Protein AF-A0A0E3UU63-F1 (afdb_monomer)

Structure (mmCIF, N/CA/C/O backbone):
data_AF-A0A0E3UU63-F1
#
_entry.id   AF-A0A0E3UU63-F1
#
loop_
_atom_site.group_PDB
_atom_site.id
_atom_site.type_symbol
_atom_site.label_atom_id
_atom_site.label_alt_id
_atom_site.label_comp_id
_atom_site.label_asym_id
_atom_site.label_entity_id
_atom_site.label_seq_id
_atom_site.pdbx_PDB_ins_code
_atom_site.Cartn_x
_atom_site.Cartn_y
_atom_site.Cartn_z
_atom_site.occupancy
_atom_site.B_iso_or_equiv
_atom_site.auth_seq_id
_atom_site.auth_comp_id
_atom_site.auth_asym_id
_atom_site.auth_atom_id
_atom_site.pdbx_PDB_model_num
ATOM 1 N N . MET A 1 1 ? -12.593 -15.736 63.583 1.00 32.28 1 MET A N 1
ATOM 2 C CA . MET A 1 1 ? -12.686 -16.643 62.418 1.00 32.28 1 MET A CA 1
ATOM 3 C C . MET A 1 1 ? -14.050 -16.450 61.773 1.00 32.28 1 MET A C 1
ATOM 5 O O . MET A 1 1 ? -15.047 -16.709 62.431 1.00 32.28 1 MET A O 1
ATOM 9 N N . LYS A 1 2 ? -14.122 -15.900 60.554 1.00 30.64 2 LYS A N 1
ATOM 10 C CA . LYS A 1 2 ? -15.394 -15.761 59.826 1.00 30.64 2 LYS A CA 1
ATOM 11 C C . LYS A 1 2 ? -15.731 -17.118 59.203 1.00 30.64 2 LYS A C 1
ATOM 13 O O . LYS A 1 2 ? -14.969 -17.590 58.366 1.00 30.64 2 LYS A O 1
ATOM 18 N N . PHE A 1 3 ? -16.824 -17.744 59.634 1.00 27.91 3 PHE A N 1
ATOM 19 C CA . PHE A 1 3 ? -17.369 -18.930 58.974 1.00 27.91 3 PHE A CA 1
ATOM 20 C C . PHE A 1 3 ? -17.784 -18.535 57.550 1.00 27.91 3 PHE A C 1
ATOM 22 O O . PHE A 1 3 ? -18.657 -17.684 57.381 1.00 27.91 3 PHE A O 1
ATOM 29 N N . LYS A 1 4 ? -17.120 -19.097 56.531 1.00 30.14 4 LYS A N 1
ATOM 30 C CA . LYS A 1 4 ? -17.570 -18.979 55.136 1.00 30.14 4 LYS A CA 1
ATOM 31 C C . LYS A 1 4 ? -18.921 -19.684 55.016 1.00 30.14 4 LYS A C 1
ATOM 33 O O . LYS A 1 4 ? -19.093 -20.770 55.570 1.00 30.14 4 LYS A O 1
ATOM 38 N N . SER A 1 5 ? -19.881 -19.066 54.330 1.00 34.53 5 SER A N 1
ATOM 39 C CA . SER A 1 5 ? -21.176 -19.707 54.104 1.00 34.53 5 SER A CA 1
ATOM 40 C C . SER A 1 5 ? -20.995 -20.933 53.197 1.00 34.53 5 SER A C 1
ATOM 42 O O . SER A 1 5 ? -20.098 -20.959 52.355 1.00 34.53 5 SER A O 1
ATOM 44 N N . LEU A 1 6 ? -21.848 -21.953 53.335 1.00 32.59 6 LEU A N 1
ATOM 45 C CA . LEU A 1 6 ? -21.858 -23.133 52.449 1.00 32.59 6 LEU A CA 1
ATOM 46 C C . LEU A 1 6 ? -21.933 -22.747 50.959 1.00 32.59 6 LEU A C 1
ATOM 48 O O . LEU A 1 6 ? -21.358 -23.425 50.115 1.00 32.59 6 LEU A O 1
ATOM 52 N N . VAL A 1 7 ? -22.575 -21.619 50.643 1.00 37.62 7 VAL A N 1
ATOM 53 C CA . VAL A 1 7 ? -22.673 -21.067 49.283 1.00 37.62 7 VAL A CA 1
ATOM 54 C C . VAL A 1 7 ? -21.318 -20.564 48.772 1.00 37.62 7 VAL A C 1
ATOM 56 O O . VAL A 1 7 ? -21.012 -20.727 47.591 1.00 37.62 7 VAL A O 1
ATOM 59 N N . ASP A 1 8 ? -20.486 -19.999 49.649 1.00 31.53 8 ASP A N 1
ATOM 60 C CA . ASP A 1 8 ? -19.147 -19.514 49.296 1.00 31.53 8 ASP A CA 1
ATOM 61 C C . ASP A 1 8 ? -18.164 -20.676 49.085 1.00 31.53 8 ASP A C 1
ATOM 63 O O . ASP A 1 8 ? -17.347 -20.628 48.169 1.00 31.53 8 ASP A O 1
ATOM 67 N N . ILE A 1 9 ? -18.298 -21.758 49.861 1.00 39.09 9 ILE A N 1
ATOM 68 C CA . ILE A 1 9 ? -17.482 -22.980 49.724 1.00 39.09 9 ILE A CA 1
ATOM 69 C C . ILE A 1 9 ? -17.816 -23.723 48.417 1.00 39.09 9 ILE A C 1
ATOM 71 O O . ILE A 1 9 ? -16.920 -24.178 47.707 1.00 39.09 9 ILE A O 1
ATOM 75 N N . VAL A 1 10 ? -19.101 -23.809 48.053 1.00 45.78 10 VAL A N 1
ATOM 76 C CA . VAL A 1 10 ? -19.544 -24.441 46.794 1.00 45.78 10 VAL A CA 1
ATOM 77 C C . VAL A 1 10 ? -19.134 -23.610 45.569 1.00 45.78 10 VAL A C 1
ATOM 79 O O . VAL A 1 10 ? -18.784 -24.170 44.526 1.00 45.78 10 VAL A O 1
ATOM 82 N N . ARG A 1 11 ? -19.118 -22.274 45.680 1.00 49.44 11 ARG A N 1
ATOM 83 C CA . ARG A 1 11 ? -18.634 -21.375 44.616 1.00 49.44 11 ARG A CA 1
ATOM 84 C C . ARG A 1 11 ? -17.127 -21.468 44.380 1.00 49.44 11 ARG A C 1
ATOM 86 O O . ARG A 1 11 ? -16.722 -21.483 43.222 1.00 49.44 11 ARG A O 1
ATOM 93 N N . GLU A 1 12 ? -16.318 -21.552 45.436 1.00 50.69 12 GLU A N 1
ATOM 94 C CA . GLU A 1 12 ? -14.863 -21.729 45.301 1.00 50.69 12 GLU A CA 1
ATOM 95 C C . GLU A 1 12 ? -14.538 -23.078 44.633 1.00 50.69 12 GLU A C 1
ATOM 97 O O . GLU A 1 12 ? -13.853 -23.108 43.613 1.00 50.69 12 GLU A O 1
ATOM 102 N N . ASN A 1 13 ? -15.158 -24.175 45.086 1.00 56.53 13 ASN A N 1
ATOM 103 C CA . ASN A 1 13 ? -14.911 -25.506 44.520 1.00 56.53 13 ASN A CA 1
ATOM 104 C C . ASN A 1 13 ? -15.367 -25.657 43.055 1.00 56.53 13 ASN A C 1
ATOM 106 O O . ASN A 1 13 ? -14.705 -26.331 42.269 1.00 56.53 13 ASN A O 1
ATOM 110 N N . SER A 1 14 ? -16.489 -25.045 42.661 1.00 62.00 14 SER A N 1
ATOM 111 C CA . SER A 1 14 ? -17.002 -25.146 41.281 1.00 62.00 14 SER A CA 1
ATOM 112 C C . SER A 1 14 ? -16.179 -24.339 40.273 1.00 62.00 14 SER A C 1
ATOM 114 O O . SER A 1 14 ? -15.945 -24.820 39.163 1.00 62.00 14 SER A O 1
ATOM 116 N N . SER A 1 15 ? -15.686 -23.161 40.669 1.00 66.81 15 SER A N 1
ATOM 117 C CA . SER A 1 15 ? -14.750 -22.368 39.865 1.00 66.81 15 SER A CA 1
ATOM 118 C C . SER A 1 15 ? -13.428 -23.107 39.660 1.00 66.81 15 SER A C 1
ATOM 120 O O . SER A 1 15 ? -12.915 -23.156 38.540 1.00 66.81 15 SER A O 1
ATOM 122 N N . ASP A 1 16 ? -12.908 -23.733 40.717 1.00 72.06 16 ASP A N 1
ATOM 123 C CA . ASP A 1 16 ? -11.665 -24.494 40.643 1.00 72.06 16 ASP A CA 1
ATOM 124 C C . ASP A 1 16 ? -11.823 -25.697 39.714 1.00 72.06 16 ASP A C 1
ATOM 126 O O . ASP A 1 16 ? -11.041 -25.839 38.776 1.00 72.06 16 ASP A O 1
ATOM 130 N N . ILE A 1 17 ? -12.869 -26.518 39.884 1.00 79.25 17 ILE A N 1
ATOM 131 C CA . ILE A 1 17 ? -13.149 -27.657 38.992 1.00 79.25 17 ILE A CA 1
ATOM 132 C C . ILE A 1 17 ? -13.201 -27.203 37.531 1.00 79.25 17 ILE A C 1
ATOM 134 O O . ILE A 1 17 ? -12.543 -27.814 36.692 1.00 79.25 17 ILE A O 1
ATOM 138 N N . TRP A 1 18 ? -13.920 -26.119 37.235 1.00 83.94 18 TRP A N 1
ATOM 139 C CA . TRP A 1 18 ? -14.054 -25.619 35.868 1.00 83.94 18 TRP A CA 1
ATOM 140 C C . TRP A 1 18 ? -12.724 -25.142 35.281 1.00 83.94 18 TRP A C 1
ATOM 142 O O . TRP A 1 18 ? -12.388 -25.507 34.159 1.00 83.94 18 TRP A O 1
ATOM 152 N N . SER A 1 19 ? -11.908 -24.436 36.070 1.00 79.56 19 SER A N 1
ATOM 153 C CA . SER A 1 19 ? -10.571 -23.981 35.659 1.00 79.56 19 SER A CA 1
ATOM 154 C C . SER A 1 19 ? -9.590 -25.105 35.306 1.00 79.56 19 SER A C 1
ATOM 156 O O . SER A 1 19 ? -8.632 -24.871 34.574 1.00 79.56 19 SER A O 1
ATOM 158 N N . PHE A 1 20 ? -9.832 -26.328 35.792 1.00 79.00 20 PHE A N 1
ATOM 159 C CA . PHE A 1 20 ? -9.064 -27.515 35.410 1.00 79.00 20 PHE A CA 1
ATOM 160 C C . PHE A 1 20 ? -9.574 -28.196 34.136 1.00 79.00 20 PHE A C 1
ATOM 162 O O . PHE A 1 20 ? -8.833 -28.978 33.546 1.00 79.00 20 PHE A O 1
ATOM 169 N N . LEU A 1 21 ? -10.834 -27.972 33.759 1.00 79.75 21 LEU A N 1
ATOM 170 C CA . LEU A 1 21 ? -11.493 -28.682 32.660 1.00 79.75 21 LEU A CA 1
ATOM 171 C C . LEU A 1 21 ? -11.497 -27.893 31.356 1.00 79.75 21 LEU A C 1
ATOM 173 O O . LEU A 1 21 ? -11.553 -28.502 30.290 1.00 79.75 21 LEU A O 1
ATOM 177 N N . VAL A 1 22 ? -11.440 -26.563 31.427 1.00 77.62 22 VAL A N 1
ATOM 178 C CA . VAL A 1 22 ? -11.438 -25.705 30.240 1.00 77.62 22 VAL A CA 1
ATOM 179 C C . VAL A 1 22 ? -10.209 -24.791 30.204 1.00 77.62 22 VAL A C 1
ATOM 181 O O . VAL A 1 22 ? -9.694 -24.414 31.261 1.00 77.62 22 VAL A O 1
ATOM 184 N N . PRO A 1 23 ? -9.725 -24.414 29.004 1.00 74.00 23 PRO A N 1
ATOM 185 C CA . PRO A 1 23 ? -8.648 -23.439 28.858 1.00 74.00 23 PRO A CA 1
ATOM 186 C C . PRO A 1 23 ? -8.976 -22.112 29.551 1.00 74.00 23 PRO A C 1
ATOM 188 O O . PRO A 1 23 ? -10.142 -21.737 29.693 1.00 74.00 23 PRO A O 1
ATOM 191 N N . LYS A 1 24 ? -7.944 -21.362 29.954 1.00 74.38 24 LYS A N 1
ATOM 192 C CA . LYS A 1 24 ? -8.117 -20.098 30.694 1.00 74.38 24 LYS A CA 1
ATOM 193 C C . LYS A 1 24 ? -8.947 -19.074 29.919 1.00 74.38 24 LYS A C 1
ATOM 195 O O . LYS A 1 24 ? -9.693 -18.314 30.525 1.00 74.38 24 LYS A O 1
ATOM 200 N N . GLU A 1 25 ? -8.844 -19.090 28.597 1.00 74.25 25 GLU A N 1
ATOM 201 C CA . GLU A 1 25 ? -9.569 -18.231 27.664 1.00 74.25 25 GLU A CA 1
ATOM 202 C C . GLU A 1 25 ? -11.084 -18.485 27.699 1.00 74.25 25 GLU A C 1
ATOM 204 O O . GLU A 1 25 ? -11.869 -17.576 27.454 1.00 74.25 25 GLU A O 1
ATOM 209 N N . PHE A 1 26 ? -11.512 -19.701 28.048 1.00 74.44 26 PHE A N 1
ATOM 210 C CA . PHE A 1 26 ? -12.929 -20.063 28.142 1.00 74.44 26 PHE A CA 1
ATOM 211 C C . PHE A 1 26 ? -13.546 -19.664 29.487 1.00 74.44 26 PHE A C 1
ATOM 213 O O . PHE A 1 26 ? -14.770 -19.586 29.600 1.00 74.44 26 PHE A O 1
ATOM 220 N N . LEU A 1 27 ? -12.734 -19.376 30.510 1.00 76.81 27 LEU A N 1
ATOM 221 C CA . LEU A 1 27 ? -13.215 -19.016 31.850 1.00 76.81 27 LEU A CA 1
ATOM 222 C C . LEU A 1 27 ? -13.847 -17.620 31.913 1.00 76.81 27 LEU A C 1
ATOM 224 O O . LEU A 1 27 ? -14.643 -17.356 32.812 1.00 76.81 27 LEU A O 1
ATOM 228 N N . SER A 1 28 ? -13.530 -16.731 30.966 1.00 75.50 28 SER A N 1
ATOM 229 C CA . SER A 1 28 ? -14.205 -15.432 30.839 1.00 75.50 28 SER A CA 1
ATOM 230 C C . SER A 1 28 ? -15.585 -15.535 30.183 1.00 75.50 28 SER A C 1
ATOM 232 O O . SER A 1 28 ? -16.394 -14.620 30.319 1.00 75.50 28 SER A O 1
ATOM 234 N N . GLU A 1 29 ? -15.875 -16.652 29.512 1.00 82.25 29 GLU A N 1
ATOM 235 C CA . GLU A 1 29 ? -17.056 -16.831 28.655 1.00 82.25 29 GLU A CA 1
ATOM 236 C C . GLU A 1 29 ? -17.973 -17.978 29.130 1.00 82.25 29 GLU A C 1
ATOM 238 O O . GLU A 1 29 ? -19.112 -18.108 28.671 1.00 82.25 29 GLU A O 1
ATOM 243 N N . THR A 1 30 ? -17.500 -18.807 30.069 1.00 83.56 30 THR A N 1
ATOM 244 C CA . THR A 1 30 ? -18.224 -19.957 30.629 1.00 83.56 30 THR A CA 1
ATOM 245 C C . THR A 1 30 ? -18.028 -20.054 32.144 1.00 83.56 30 THR A C 1
ATOM 247 O O . THR A 1 30 ? -16.966 -19.722 32.665 1.00 83.56 30 THR A O 1
ATOM 250 N N . CYS A 1 31 ? -19.045 -20.500 32.886 1.00 83.69 31 CYS A N 1
ATOM 251 C CA . CYS A 1 31 ? -18.895 -20.763 34.320 1.00 83.69 31 CYS A CA 1
ATOM 252 C C . CYS A 1 31 ? -19.714 -21.964 34.793 1.00 83.69 31 CYS A C 1
ATOM 254 O O . CYS A 1 31 ? -20.862 -22.143 34.392 1.00 83.69 31 CYS A O 1
ATOM 256 N N . LEU A 1 32 ? -19.138 -22.759 35.694 1.00 84.56 32 LEU A N 1
ATOM 257 C CA . LEU A 1 32 ? -19.796 -23.904 36.316 1.00 84.56 32 LEU A CA 1
ATOM 258 C C . LEU A 1 32 ? -20.389 -23.520 37.673 1.00 84.56 32 LEU A C 1
ATOM 260 O O . LEU A 1 32 ? -19.737 -22.877 38.493 1.00 84.56 32 LEU A O 1
ATOM 264 N N . VAL A 1 33 ? -21.610 -23.973 37.937 1.00 84.19 33 VAL A N 1
ATOM 265 C CA . VAL A 1 33 ? -22.226 -23.961 39.266 1.00 84.19 33 VAL A CA 1
ATOM 266 C C . VAL A 1 33 ? -22.788 -25.340 39.551 1.00 84.19 33 VAL A C 1
ATOM 268 O O . VAL A 1 33 ? -23.587 -25.854 38.775 1.00 84.19 33 VAL A O 1
ATOM 271 N N . ILE A 1 34 ? -22.402 -25.925 40.679 1.00 82.00 34 ILE A N 1
ATOM 272 C CA . ILE A 1 34 ? -22.962 -27.196 41.135 1.00 82.00 34 ILE A CA 1
ATOM 273 C C . ILE A 1 34 ? -24.130 -26.885 42.070 1.00 82.00 34 ILE A C 1
ATOM 275 O O . ILE A 1 34 ? -23.951 -26.228 43.095 1.00 82.00 34 ILE A O 1
ATOM 279 N N . ASP A 1 35 ? -25.326 -27.334 41.696 1.00 78.25 35 ASP A N 1
ATOM 280 C CA . ASP A 1 35 ? -26.526 -27.273 42.529 1.00 78.25 35 ASP A CA 1
ATOM 281 C C . ASP A 1 35 ? -27.028 -28.696 42.793 1.00 78.25 35 ASP A C 1
ATOM 283 O O . ASP A 1 35 ? -27.595 -29.356 41.915 1.00 78.25 35 ASP A O 1
ATOM 287 N N . LYS A 1 36 ? -26.786 -29.182 44.016 1.00 79.44 36 LYS A N 1
ATOM 288 C CA . LYS A 1 36 ? -27.089 -30.552 44.460 1.00 79.44 36 LYS A CA 1
ATOM 289 C C . LYS A 1 36 ? -26.482 -31.603 43.518 1.00 79.44 36 LYS A C 1
ATOM 291 O O . LYS A 1 36 ? -25.274 -31.783 43.509 1.00 79.44 36 LYS A O 1
ATOM 296 N N . GLU A 1 37 ? -27.316 -32.275 42.725 1.00 86.88 37 GLU A N 1
ATOM 297 C CA . GLU A 1 37 ? -26.919 -33.350 41.806 1.00 86.88 37 GLU A CA 1
ATOM 298 C C . GLU A 1 37 ? -26.778 -32.871 40.349 1.00 86.88 37 GLU A C 1
ATOM 300 O O . GLU A 1 37 ? -26.607 -33.681 39.436 1.00 86.88 37 GLU A O 1
ATOM 305 N N . THR A 1 38 ? -26.896 -31.562 40.096 1.00 83.88 38 THR A N 1
ATOM 306 C CA . THR A 1 38 ? -26.829 -30.987 38.747 1.00 83.88 38 THR A CA 1
ATOM 307 C C . THR A 1 38 ? -25.675 -29.999 38.620 1.00 83.88 38 THR A C 1
ATOM 309 O O . THR A 1 38 ? -25.611 -28.996 39.329 1.00 83.88 38 THR A O 1
ATOM 312 N N . ALA A 1 39 ? -24.795 -30.243 37.655 1.00 86.38 39 ALA A N 1
ATOM 313 C CA . ALA A 1 39 ? -23.790 -29.293 37.203 1.00 86.38 39 ALA A CA 1
ATOM 314 C C . ALA A 1 39 ? -24.405 -28.365 36.148 1.00 86.38 39 ALA A C 1
ATOM 316 O O . ALA A 1 39 ? -24.792 -28.798 35.063 1.00 86.38 39 ALA A O 1
ATOM 317 N N . ILE A 1 40 ? -24.522 -27.080 36.469 1.00 87.38 40 ILE A N 1
ATOM 318 C CA . ILE A 1 40 ? -25.053 -26.059 35.570 1.00 87.38 40 ILE A CA 1
ATOM 319 C C . ILE A 1 40 ? -23.885 -25.274 34.982 1.00 87.38 40 ILE A C 1
ATOM 321 O O . ILE A 1 40 ? -23.236 -24.503 35.689 1.00 87.38 40 ILE A O 1
ATOM 325 N N . ILE A 1 41 ? -23.638 -25.450 33.687 1.00 87.31 41 ILE A N 1
ATOM 326 C CA . ILE A 1 41 ? -22.650 -24.679 32.936 1.00 87.31 41 ILE A CA 1
ATOM 327 C C . ILE A 1 41 ? -23.373 -23.515 32.267 1.00 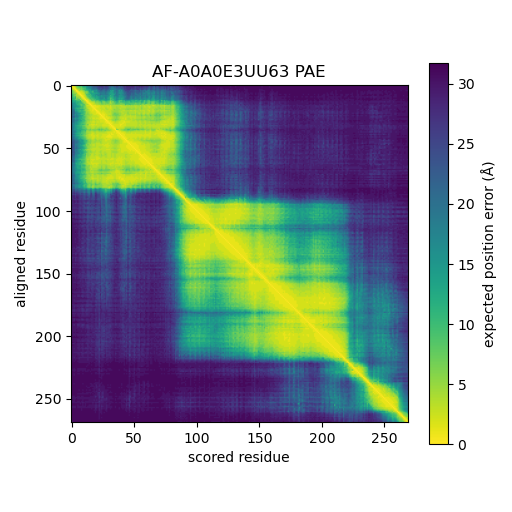87.31 41 ILE A C 1
ATOM 329 O O . ILE A 1 41 ? -24.227 -23.704 31.401 1.00 87.31 41 ILE A O 1
ATOM 333 N N . TYR A 1 42 ? -23.051 -22.298 32.681 1.00 87.19 42 TYR A N 1
ATOM 334 C CA . TYR A 1 42 ? -23.519 -21.098 32.010 1.00 87.19 42 TYR A CA 1
ATOM 335 C C . TYR A 1 42 ? -22.549 -20.714 30.899 1.00 87.19 42 TYR A C 1
ATOM 337 O O . TYR A 1 42 ? -21.337 -20.790 31.097 1.00 87.19 42 TYR A O 1
ATOM 345 N N . THR A 1 43 ? -23.076 -20.250 29.770 1.00 87.12 43 THR A N 1
ATOM 346 C CA . THR A 1 43 ? -22.284 -19.732 28.646 1.00 87.12 43 THR A CA 1
ATOM 347 C C . THR A 1 43 ? -22.726 -18.325 28.273 1.00 87.12 43 THR A C 1
ATOM 349 O O . THR A 1 43 ? -23.878 -17.937 28.507 1.00 87.12 43 THR A O 1
ATOM 352 N N . LYS A 1 44 ? -21.810 -17.542 27.702 1.00 82.69 44 LYS A N 1
ATOM 353 C CA . LYS A 1 44 ? -22.120 -16.194 27.223 1.00 82.69 44 LYS A CA 1
ATOM 354 C C . LYS A 1 44 ? -22.983 -16.201 25.967 1.00 82.69 44 LYS A C 1
ATOM 356 O O . LYS A 1 44 ? -23.875 -15.368 25.856 1.00 82.69 44 LYS A O 1
ATOM 361 N N . ASP A 1 45 ? -22.752 -17.141 25.056 1.00 83.81 45 ASP A N 1
ATOM 362 C CA . ASP A 1 45 ? -23.482 -17.245 23.797 1.00 83.81 45 ASP A CA 1
ATOM 363 C C . ASP A 1 45 ? -23.852 -18.696 23.441 1.00 83.81 45 ASP A C 1
ATOM 365 O O . ASP A 1 45 ? -23.554 -19.655 24.168 1.00 83.81 45 ASP A O 1
ATOM 369 N N . GLN A 1 46 ? -24.558 -18.829 22.318 1.00 84.56 46 GLN A N 1
ATOM 370 C CA . GLN A 1 46 ? -25.033 -20.102 21.787 1.00 84.56 46 GLN A CA 1
ATOM 371 C C . GLN A 1 46 ? -23.912 -20.948 21.165 1.00 84.56 46 GLN A C 1
ATOM 373 O O . GLN A 1 46 ? -24.052 -22.166 21.097 1.00 84.56 46 GLN A O 1
ATOM 378 N N . ILE A 1 47 ? -22.811 -20.333 20.723 1.00 83.50 47 ILE A N 1
ATOM 379 C CA . ILE A 1 47 ? -21.684 -21.035 20.097 1.00 83.50 47 ILE A CA 1
ATOM 380 C C . ILE A 1 47 ? -21.032 -21.928 21.151 1.00 83.50 47 ILE A C 1
ATOM 382 O O . ILE A 1 47 ? -20.998 -23.147 20.985 1.00 83.50 47 ILE A O 1
ATOM 386 N N . TYR A 1 48 ? -20.666 -21.346 22.296 1.00 82.56 48 TYR A N 1
ATOM 387 C CA . TYR A 1 48 ? -20.107 -22.096 23.421 1.00 82.56 48 TYR A CA 1
ATOM 388 C C . TYR A 1 48 ? -21.081 -23.142 23.970 1.00 82.56 48 TYR A C 1
ATOM 390 O O . TYR A 1 48 ? -20.669 -24.231 24.365 1.00 82.56 48 TYR A O 1
ATOM 398 N N . ALA A 1 49 ? -22.385 -22.845 23.991 1.00 86.69 49 ALA A N 1
ATOM 399 C CA . ALA A 1 49 ? -23.381 -23.815 24.443 1.00 86.69 49 ALA A CA 1
ATOM 400 C C . ALA A 1 49 ? -23.436 -25.050 23.537 1.00 86.69 49 ALA A C 1
ATOM 402 O O . ALA A 1 49 ? -23.557 -26.169 24.038 1.00 86.69 49 ALA A O 1
ATOM 403 N N . ASN A 1 50 ? -23.331 -24.854 22.221 1.00 84.06 50 ASN A N 1
ATOM 404 C CA . ASN A 1 50 ? -23.322 -25.945 21.256 1.00 84.06 50 ASN A CA 1
ATOM 405 C C . ASN A 1 50 ? -22.047 -26.781 21.398 1.00 84.06 50 ASN A C 1
ATOM 407 O O . ASN A 1 50 ? -22.147 -27.998 21.524 1.00 84.06 50 ASN A O 1
ATOM 411 N N . GLU A 1 51 ? -20.875 -26.141 21.459 1.00 82.56 51 GLU A N 1
ATOM 412 C CA . GLU A 1 51 ? -19.584 -26.822 21.642 1.00 82.56 51 GLU A CA 1
ATOM 413 C C . GLU A 1 51 ? -19.560 -27.676 22.913 1.00 82.56 51 GLU A C 1
ATOM 415 O O . GLU A 1 51 ? -19.260 -28.866 22.864 1.00 82.56 51 GLU A O 1
ATOM 420 N N . LEU A 1 52 ? -19.969 -27.107 24.048 1.00 84.62 52 LEU A N 1
ATOM 421 C CA . LEU A 1 52 ? -20.018 -27.832 25.318 1.00 84.62 52 LEU A CA 1
ATOM 422 C C . LEU A 1 52 ? -21.066 -28.952 25.323 1.00 84.62 52 LEU A C 1
ATOM 424 O O . LEU A 1 52 ? -20.913 -29.934 26.048 1.00 84.62 52 LEU A O 1
ATOM 428 N N . SER A 1 53 ? -22.129 -28.820 24.526 1.00 85.75 53 SER A N 1
ATOM 429 C CA . SER A 1 53 ? -23.153 -29.860 24.405 1.00 85.75 53 SER A CA 1
ATOM 430 C C . SER A 1 53 ? -22.637 -31.090 23.662 1.00 85.75 53 SER A C 1
ATOM 432 O O . SER A 1 53 ? -23.067 -32.193 23.991 1.00 85.75 53 SER A O 1
ATOM 434 N N . PHE A 1 54 ? -21.707 -30.926 22.714 1.00 84.81 54 PHE A N 1
ATOM 435 C CA . PHE A 1 54 ? -21.088 -32.057 22.013 1.00 84.81 54 PHE A CA 1
ATOM 436 C C . PHE A 1 54 ? -20.272 -32.951 22.952 1.00 84.81 54 PHE A C 1
ATOM 438 O O . PHE A 1 54 ? -20.317 -34.168 22.812 1.00 84.81 54 PHE A O 1
ATOM 445 N N . PHE A 1 55 ? -19.590 -32.364 23.938 1.00 82.38 55 PHE A N 1
ATOM 446 C CA . PHE A 1 55 ? -18.722 -33.084 24.883 1.00 82.38 55 PHE A CA 1
ATOM 447 C C . PHE A 1 55 ? -19.365 -33.269 26.264 1.00 82.38 55 PHE A C 1
ATOM 449 O O . PHE A 1 55 ? -18.686 -33.423 27.280 1.00 82.38 55 PHE A O 1
ATOM 456 N N . LYS A 1 56 ? -20.699 -33.223 26.330 1.00 84.56 56 LYS A N 1
ATOM 457 C CA . LYS A 1 56 ? -21.446 -33.206 27.591 1.00 84.56 56 LYS A CA 1
ATOM 458 C C . LYS A 1 56 ? -21.137 -34.407 28.491 1.00 84.56 56 LYS A C 1
ATOM 460 O O . LYS A 1 56 ? -21.018 -34.229 29.702 1.00 84.56 56 LYS A O 1
ATOM 465 N N . ASP A 1 57 ? -21.006 -35.596 27.912 1.00 83.69 57 ASP A N 1
ATOM 466 C CA . ASP A 1 57 ? -20.746 -36.828 28.664 1.00 83.69 57 ASP A CA 1
ATOM 467 C C . ASP A 1 57 ? -19.312 -36.853 29.215 1.00 83.69 57 ASP A C 1
ATOM 469 O O . ASP A 1 57 ? -19.097 -37.157 30.386 1.00 83.69 57 ASP A O 1
ATOM 473 N N . GLU A 1 58 ? -18.338 -36.398 28.422 1.00 83.94 58 GLU A N 1
ATOM 474 C CA . GLU A 1 58 ? -16.938 -36.281 28.845 1.00 83.94 58 GLU A CA 1
ATOM 475 C C . GLU A 1 58 ? -16.778 -35.287 30.003 1.00 83.94 58 GLU A C 1
ATOM 477 O O . GLU A 1 58 ? -16.057 -35.548 30.972 1.00 83.94 58 GLU A O 1
ATOM 482 N N . TYR A 1 59 ? -17.493 -34.158 29.946 1.00 83.81 59 TYR A N 1
ATOM 483 C CA . TYR A 1 59 ? -17.523 -33.199 31.046 1.00 83.81 59 TYR A CA 1
ATOM 484 C C . TYR A 1 59 ? -18.212 -33.761 32.289 1.00 83.81 59 TYR A C 1
ATOM 486 O O . TYR A 1 59 ? -17.773 -33.456 33.399 1.00 83.81 59 TYR A O 1
ATOM 494 N N . LEU A 1 60 ? -19.260 -34.577 32.142 1.00 86.31 60 LEU A N 1
ATOM 495 C CA . LEU A 1 60 ? -19.932 -35.205 33.282 1.00 86.31 60 LEU A CA 1
ATOM 496 C C . LEU A 1 60 ? -18.974 -36.142 34.013 1.00 86.31 60 LEU A C 1
ATOM 498 O O . LEU A 1 60 ? -18.796 -35.990 35.222 1.00 86.31 60 LEU A O 1
ATOM 502 N N . ASP A 1 61 ? -18.289 -37.014 33.278 1.00 83.12 61 ASP A N 1
ATOM 503 C CA . ASP A 1 61 ? -17.291 -37.930 33.832 1.00 83.12 61 ASP A CA 1
ATOM 504 C C . ASP A 1 61 ? -16.145 -37.171 34.514 1.00 83.12 61 ASP A C 1
ATOM 506 O O . ASP A 1 61 ? -15.690 -37.524 35.608 1.00 83.12 61 ASP A O 1
ATOM 510 N N . ALA A 1 62 ? -15.666 -36.096 33.885 1.00 82.81 62 ALA A N 1
ATOM 511 C CA . ALA A 1 62 ? -14.569 -35.301 34.417 1.00 82.81 62 ALA A CA 1
ATOM 512 C C . ALA A 1 62 ? -14.968 -34.507 35.675 1.00 82.81 62 ALA A C 1
ATOM 514 O O . ALA A 1 62 ? -14.173 -34.406 36.614 1.00 82.81 62 ALA A O 1
ATOM 515 N N . ILE A 1 63 ? -16.203 -33.998 35.736 1.00 83.75 63 ILE A N 1
ATOM 516 C CA . ILE A 1 63 ? -16.754 -33.344 36.929 1.00 83.75 63 ILE A CA 1
ATOM 517 C C . ILE A 1 63 ? -16.973 -34.375 38.039 1.00 83.75 63 ILE A C 1
ATOM 519 O O . ILE A 1 63 ? -16.566 -34.121 39.169 1.00 83.75 63 ILE A O 1
ATOM 523 N N . GLN A 1 64 ? -17.510 -35.560 37.735 1.00 84.62 64 GLN A N 1
ATOM 524 C CA . GLN A 1 64 ? -17.749 -36.632 38.712 1.00 84.62 64 GLN A CA 1
ATOM 525 C C . GLN A 1 64 ? -16.475 -37.126 39.404 1.00 84.62 64 GLN A C 1
ATOM 527 O O . GLN A 1 64 ? -16.512 -37.493 40.580 1.00 84.62 64 GLN A O 1
ATOM 532 N N . LYS A 1 65 ? -15.322 -37.077 38.722 1.00 83.44 65 LYS A N 1
ATOM 533 C CA . LYS A 1 65 ? -14.016 -37.372 39.342 1.00 83.44 65 LYS A CA 1
ATOM 534 C C . LYS A 1 65 ? -13.692 -36.442 40.515 1.00 83.44 65 LYS A C 1
ATOM 536 O O . LYS A 1 65 ? -12.964 -36.854 41.417 1.00 83.44 65 LYS A O 1
ATOM 541 N N . LYS A 1 66 ? -14.215 -35.210 40.512 1.00 79.75 66 LYS A N 1
ATOM 542 C CA . LYS A 1 66 ? -13.988 -34.202 41.562 1.00 79.75 66 LYS A CA 1
ATOM 543 C C . LYS A 1 66 ? -15.212 -33.941 42.450 1.00 79.75 66 LYS A C 1
ATOM 545 O O . LYS A 1 66 ? -15.027 -33.604 43.613 1.00 79.75 66 LYS A O 1
ATOM 550 N N . ALA A 1 67 ? -16.423 -34.130 41.933 1.00 80.25 67 ALA A N 1
ATOM 551 C CA . ALA A 1 67 ? -17.705 -33.926 42.607 1.00 80.25 67 ALA A CA 1
ATOM 552 C C . ALA A 1 67 ? -18.637 -35.114 42.310 1.00 80.25 67 ALA A C 1
ATOM 554 O O . ALA A 1 67 ? -19.422 -35.098 41.359 1.00 80.25 67 ALA A O 1
ATOM 555 N N . LYS A 1 68 ? -18.512 -36.182 43.108 1.00 79.75 68 LYS A N 1
ATOM 556 C CA . LYS A 1 68 ? -19.195 -37.475 42.894 1.00 79.75 68 LYS A CA 1
ATOM 557 C C . LYS A 1 68 ? -20.719 -37.389 43.011 1.00 79.75 68 LYS A C 1
ATOM 559 O O . LYS A 1 68 ? -21.425 -38.270 42.537 1.00 79.75 68 LYS A O 1
ATOM 564 N N . GLU A 1 69 ? -21.219 -36.350 43.664 1.00 82.88 69 GLU A N 1
ATOM 565 C CA . GLU A 1 69 ? -22.635 -36.060 43.860 1.00 82.88 69 GLU A CA 1
ATOM 566 C C . GLU A 1 69 ? -23.357 -35.622 42.575 1.00 82.88 69 GLU A C 1
ATOM 568 O O . GLU A 1 69 ? -24.586 -35.685 42.504 1.00 82.88 69 GLU A O 1
ATOM 573 N N . VAL A 1 70 ? -22.621 -35.204 41.541 1.00 84.75 70 VAL A N 1
ATOM 574 C CA . VAL A 1 70 ? -23.197 -34.725 40.282 1.00 84.75 70 VAL A CA 1
ATOM 575 C C . VAL A 1 70 ? -23.661 -35.900 39.421 1.00 84.75 70 VAL A C 1
ATOM 577 O O . VAL A 1 70 ? -22.870 -36.743 39.008 1.00 84.75 70 VAL A O 1
ATOM 580 N N . LYS A 1 71 ? -24.951 -35.928 39.079 1.00 85.94 71 LYS A N 1
ATOM 581 C CA . LYS A 1 71 ? -25.559 -36.958 38.219 1.00 85.94 71 LYS A CA 1
ATOM 582 C C . LYS A 1 71 ? -25.910 -36.461 36.823 1.00 85.94 71 LYS A C 1
ATOM 584 O O . LYS A 1 71 ? -26.147 -37.269 35.933 1.00 85.94 71 LYS A O 1
ATOM 589 N N . SER A 1 72 ? -25.995 -35.147 36.622 1.00 87.00 72 SER A N 1
ATOM 590 C CA . SER A 1 72 ? -26.377 -34.583 35.326 1.00 87.00 72 SER A CA 1
ATOM 591 C C . SER A 1 72 ? -25.759 -33.214 35.070 1.00 87.00 72 SER A C 1
ATOM 593 O O . SER A 1 72 ? -25.460 -32.470 36.004 1.00 87.00 72 SER A O 1
ATOM 595 N N . ILE A 1 73 ? -25.613 -32.873 33.787 1.00 87.75 73 ILE A N 1
ATOM 596 C CA . ILE A 1 73 ? -25.196 -31.546 33.325 1.00 87.75 73 ILE A CA 1
ATOM 597 C C . ILE A 1 7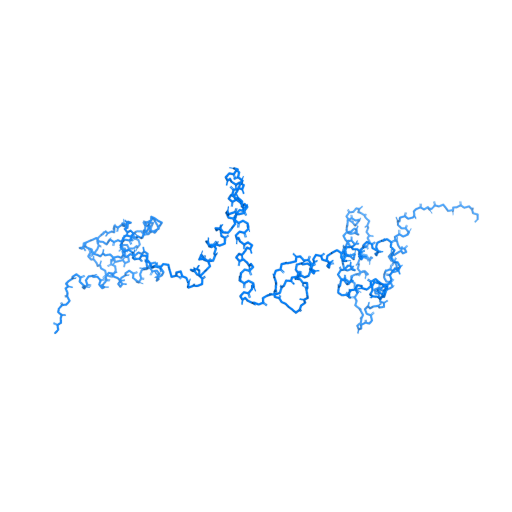3 ? -26.357 -30.826 32.633 1.00 87.75 73 ILE A C 1
ATOM 599 O O . ILE A 1 73 ? -27.077 -31.407 31.810 1.00 87.75 73 ILE A O 1
ATOM 603 N N . LYS A 1 74 ? -26.491 -29.528 32.916 1.00 89.44 74 LYS A N 1
ATOM 604 C CA . LYS A 1 74 ? -27.330 -28.581 32.173 1.00 89.44 74 LYS A CA 1
ATOM 605 C C . LYS A 1 74 ? -26.475 -27.434 31.651 1.00 89.44 74 LYS A C 1
ATOM 607 O O . LYS A 1 74 ? -25.743 -26.823 32.419 1.00 89.44 74 LYS A O 1
ATOM 612 N N . ILE A 1 75 ? -26.609 -27.122 30.367 1.00 89.00 75 ILE A N 1
ATOM 613 C CA . ILE A 1 75 ? -25.926 -25.995 29.726 1.00 89.00 75 ILE A CA 1
ATOM 614 C C . ILE A 1 75 ? -26.966 -24.902 29.479 1.00 89.00 75 ILE A C 1
ATOM 616 O O . ILE A 1 75 ? -28.030 -25.180 28.927 1.00 89.00 75 ILE A O 1
ATOM 620 N N . ILE A 1 76 ? -26.699 -23.681 29.946 1.00 87.44 76 ILE A N 1
ATOM 621 C CA . ILE A 1 76 ? -27.643 -22.557 29.891 1.00 87.44 76 ILE A CA 1
ATOM 622 C C . ILE A 1 76 ? -26.935 -21.315 29.350 1.00 87.44 76 ILE A C 1
ATOM 624 O O . ILE A 1 76 ? -25.989 -20.818 29.957 1.00 87.44 76 ILE A O 1
ATOM 628 N N . VAL A 1 77 ? -27.454 -20.740 28.266 1.00 87.12 77 VAL A N 1
ATOM 629 C CA . VAL A 1 77 ? -26.980 -19.443 27.767 1.00 87.12 77 VAL A CA 1
ATOM 630 C C . VAL A 1 77 ? -27.484 -18.340 28.698 1.00 87.12 77 VAL A C 1
ATOM 632 O O . VAL A 1 77 ? -28.688 -18.110 28.820 1.00 87.12 77 VAL A O 1
ATOM 635 N N . ASN A 1 78 ? -26.572 -17.662 29.393 1.00 83.88 78 ASN A N 1
ATOM 636 C CA . ASN A 1 78 ? -26.898 -16.535 30.264 1.00 83.88 78 ASN A CA 1
ATOM 637 C C . ASN A 1 78 ? -25.823 -15.440 30.166 1.00 83.88 78 ASN A C 1
ATOM 639 O O . ASN A 1 78 ? -24.957 -15.345 31.042 1.00 83.88 78 ASN A O 1
ATOM 643 N N . PRO A 1 79 ? -25.917 -14.560 29.151 1.00 75.56 79 PRO A N 1
ATOM 644 C CA . PRO A 1 79 ? -24.927 -13.515 28.904 1.00 75.56 79 PRO A CA 1
ATOM 645 C C . PRO A 1 79 ? -24.775 -12.561 30.095 1.00 75.56 79 PRO A C 1
ATOM 647 O O . PRO A 1 79 ? -23.685 -12.078 30.371 1.00 75.56 79 PRO A O 1
ATOM 650 N N . LYS A 1 80 ? -25.849 -12.342 30.872 1.00 76.75 80 LYS A N 1
ATOM 651 C CA . LYS A 1 80 ? -25.868 -11.418 32.022 1.00 76.75 80 LYS A CA 1
ATOM 652 C C . LYS A 1 80 ? -24.935 -11.834 33.163 1.00 76.75 80 LYS A C 1
ATOM 654 O O . LYS A 1 80 ? -24.654 -11.015 34.037 1.00 76.75 80 LYS A O 1
ATOM 659 N N . ARG A 1 81 ? -24.493 -13.097 33.200 1.00 71.56 81 ARG A N 1
ATOM 660 C CA . ARG A 1 81 ? -23.516 -13.583 34.189 1.00 71.56 81 ARG A CA 1
ATOM 661 C C . ARG A 1 81 ? -22.081 -13.204 33.849 1.00 71.56 81 ARG A C 1
ATOM 663 O O . ARG A 1 81 ? -21.247 -13.173 34.751 1.00 71.56 81 ARG A O 1
ATOM 670 N N . PHE A 1 82 ? -21.810 -12.889 32.591 1.00 74.38 82 PHE A N 1
ATOM 671 C CA . PHE A 1 82 ? -20.491 -12.521 32.114 1.00 74.38 82 PHE A CA 1
ATOM 672 C C . PHE A 1 82 ? -20.457 -11.001 32.040 1.00 74.38 82 PHE A C 1
ATOM 674 O O . PHE A 1 82 ? -21.211 -10.377 31.296 1.00 74.38 82 PHE A O 1
ATOM 681 N N . LYS A 1 83 ? -19.636 -10.378 32.891 1.00 62.78 83 LYS A N 1
ATOM 682 C CA . LYS A 1 83 ? -19.387 -8.945 32.753 1.00 62.78 83 LYS A CA 1
ATOM 683 C C . LYS A 1 83 ? -18.665 -8.769 31.428 1.00 62.78 83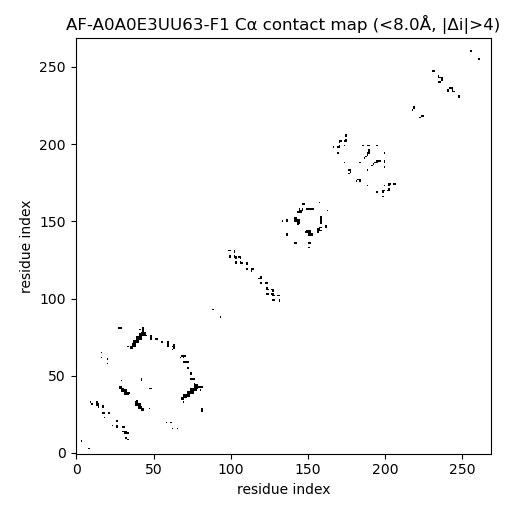 LYS A C 1
ATOM 685 O O . LYS A 1 83 ? -17.554 -9.266 31.289 1.00 62.78 83 LYS A O 1
ATOM 690 N N . GLU A 1 84 ? -19.282 -8.063 30.486 1.00 52.25 84 GLU A N 1
ATOM 691 C CA . GLU A 1 84 ? -18.546 -7.521 29.352 1.00 52.25 84 GLU A CA 1
ATOM 692 C C . GLU A 1 84 ? -17.376 -6.727 29.934 1.00 52.25 84 GLU A C 1
ATOM 694 O O . GLU A 1 84 ? -17.575 -5.746 30.665 1.00 52.25 84 GLU A O 1
ATOM 699 N N . GLU A 1 85 ? -16.148 -7.185 29.685 1.00 47.94 85 GLU A N 1
ATOM 700 C CA . GLU A 1 85 ? -15.002 -6.314 29.864 1.00 47.94 85 GLU A CA 1
ATOM 701 C C . GLU A 1 85 ? -15.316 -5.069 29.050 1.00 47.94 85 GLU A C 1
ATOM 703 O O . GLU A 1 85 ? -15.543 -5.146 27.840 1.00 47.94 85 GLU A O 1
ATOM 708 N N . LYS A 1 86 ? -15.431 -3.922 29.731 1.00 41.84 86 LYS A N 1
ATOM 709 C CA . LYS A 1 86 ? -15.589 -2.645 29.046 1.00 41.84 86 LYS A CA 1
ATOM 710 C C . LYS A 1 86 ? -14.492 -2.611 28.002 1.00 41.84 86 LYS A C 1
ATOM 712 O O . LYS A 1 86 ? -13.325 -2.605 28.390 1.00 41.84 86 LYS A O 1
ATOM 717 N N . VAL A 1 87 ? -14.866 -2.590 26.723 1.00 42.53 87 VAL A N 1
ATOM 718 C CA . VAL A 1 87 ? -13.924 -2.358 25.633 1.00 42.53 87 VAL A CA 1
ATOM 719 C C . VAL A 1 87 ? -13.138 -1.126 26.049 1.00 42.53 87 VAL A C 1
ATOM 721 O O . VAL A 1 87 ? -13.695 -0.030 26.172 1.00 42.53 87 VAL A O 1
ATOM 724 N N . VAL A 1 88 ? -11.868 -1.319 26.404 1.00 44.53 88 VAL A N 1
ATOM 725 C CA . VAL A 1 88 ? -10.992 -0.217 26.776 1.00 44.53 88 VAL A CA 1
ATOM 726 C C . VAL A 1 88 ? -10.663 0.466 25.462 1.00 44.53 88 VAL A C 1
ATOM 728 O O . VAL A 1 88 ? -9.620 0.214 24.867 1.00 44.53 88 VAL A O 1
ATOM 731 N N . ILE A 1 89 ? -11.596 1.298 24.990 1.00 43.44 89 ILE A N 1
ATOM 732 C CA . ILE A 1 89 ? -11.384 2.187 23.856 1.00 43.44 89 ILE A CA 1
ATOM 733 C C . ILE A 1 89 ? -10.156 3.005 24.233 1.00 43.44 89 ILE A C 1
ATOM 735 O O . ILE A 1 89 ? -10.172 3.765 25.216 1.00 43.44 89 ILE A O 1
ATOM 739 N N . ARG A 1 90 ? -9.054 2.784 23.516 1.00 49.94 90 ARG A N 1
ATOM 740 C CA . ARG A 1 90 ? -7.770 3.414 23.830 1.00 49.94 90 ARG A CA 1
ATOM 741 C C . ARG A 1 90 ? -7.979 4.929 23.758 1.00 49.94 90 ARG A C 1
ATOM 743 O O . ARG A 1 90 ? -8.729 5.418 22.917 1.00 49.94 90 ARG A O 1
ATOM 750 N N . LYS A 1 91 ? -7.314 5.724 24.611 1.00 57.78 91 LYS A N 1
ATOM 751 C CA . LYS A 1 91 ? -7.425 7.207 24.576 1.00 57.78 91 LYS A CA 1
ATOM 752 C C . LYS A 1 91 ? -7.213 7.786 23.160 1.00 57.78 91 LYS A C 1
ATOM 754 O O . LYS A 1 91 ? -7.791 8.818 22.831 1.00 57.78 91 LYS A O 1
ATOM 759 N N . SER A 1 92 ? -6.421 7.104 22.330 1.00 59.50 92 SER A N 1
ATOM 760 C CA . SER A 1 92 ? -6.191 7.416 20.916 1.00 59.50 92 SER A CA 1
ATOM 761 C C . SER A 1 92 ? -7.441 7.308 20.034 1.00 59.50 92 SER A C 1
ATOM 763 O O . SER A 1 92 ? -7.622 8.143 19.154 1.00 59.50 92 SER A O 1
ATOM 765 N N . GLU A 1 93 ? -8.320 6.335 20.279 1.00 63.06 93 GLU A N 1
ATOM 766 C CA . GLU A 1 93 ? -9.546 6.111 19.496 1.00 63.06 93 GLU A CA 1
ATOM 767 C C . GLU A 1 93 ? -10.597 7.188 19.792 1.00 63.06 93 GLU A C 1
ATOM 769 O O . GLU A 1 93 ? -11.185 7.741 18.868 1.00 63.06 93 GLU A O 1
ATOM 774 N N . LYS A 1 94 ? -10.731 7.613 21.057 1.00 71.94 94 LYS A N 1
ATOM 775 C CA . LYS A 1 94 ? -11.621 8.731 21.426 1.00 71.94 94 LYS A CA 1
ATOM 776 C C . LYS A 1 94 ? -11.198 10.061 20.797 1.00 71.94 94 LYS A C 1
ATOM 778 O O . LYS A 1 94 ? -12.050 10.844 20.380 1.00 71.94 94 LYS A O 1
ATOM 783 N N . LYS A 1 95 ? -9.885 10.331 20.722 1.00 80.94 95 LYS A N 1
ATOM 784 C CA . LYS A 1 95 ? -9.368 11.528 20.032 1.00 80.94 95 LYS A CA 1
ATOM 785 C C . LYS A 1 95 ? -9.704 11.462 18.539 1.00 80.94 95 LYS A C 1
ATOM 787 O O . LYS A 1 95 ? -10.166 12.454 17.985 1.00 80.94 95 LYS A O 1
ATOM 792 N N . PHE A 1 96 ? -9.518 10.298 17.915 1.00 84.06 96 PHE A N 1
ATOM 793 C CA . PHE A 1 96 ? -9.831 10.094 16.502 1.00 84.06 96 PHE A CA 1
ATOM 794 C C . PHE A 1 96 ? -11.315 10.302 16.194 1.00 84.06 96 PHE A C 1
ATOM 796 O O . PHE A 1 96 ? -11.639 11.071 15.294 1.00 84.06 96 PHE A O 1
ATOM 803 N N . GLU A 1 97 ? -12.218 9.691 16.964 1.00 85.06 97 GLU A N 1
ATOM 804 C CA . GLU A 1 97 ? -13.665 9.865 16.788 1.00 85.06 97 GLU A CA 1
ATOM 805 C C . GLU A 1 97 ? -14.096 11.325 16.941 1.00 85.06 97 GLU A C 1
ATOM 807 O O . GLU A 1 97 ? -14.894 11.823 16.144 1.00 85.06 97 GLU A O 1
ATOM 812 N N . SER A 1 98 ? -13.539 12.036 17.927 1.00 88.94 98 SER A N 1
ATOM 813 C CA . SER A 1 98 ? -13.813 13.462 18.117 1.00 88.94 98 SER A CA 1
ATOM 814 C C . SER A 1 98 ? -13.422 14.280 16.886 1.00 88.94 98 SER A C 1
ATOM 816 O O . SER A 1 98 ? -14.233 15.061 16.387 1.00 88.94 98 SER A O 1
ATOM 818 N N . VAL A 1 99 ? -12.200 14.090 16.379 1.00 90.44 99 VAL A N 1
ATOM 819 C CA . VAL A 1 99 ? -11.701 14.821 15.204 1.00 90.44 99 VAL A CA 1
ATOM 820 C C . VAL A 1 99 ? -12.505 14.438 13.959 1.00 90.44 99 VAL A C 1
ATOM 822 O O . VAL A 1 99 ? -12.900 15.309 13.188 1.00 90.44 99 VAL A O 1
ATOM 825 N N . LEU A 1 100 ? -12.819 13.154 13.772 1.00 91.75 100 LEU A N 1
ATOM 826 C CA . LEU A 1 100 ? -13.629 12.683 12.649 1.00 91.75 100 LEU A CA 1
ATOM 827 C C . LEU A 1 100 ? -15.022 13.319 12.642 1.00 91.75 100 LEU A C 1
ATOM 829 O O . LEU A 1 100 ? -15.477 13.770 11.593 1.00 91.75 100 LEU A O 1
ATOM 833 N N . ASN A 1 101 ? -15.692 13.385 13.792 1.00 91.62 101 ASN A N 1
ATOM 834 C CA . ASN A 1 101 ? -17.020 13.988 13.898 1.00 91.62 101 ASN A CA 1
ATOM 835 C C . ASN A 1 101 ? -16.997 15.496 13.624 1.00 91.62 101 ASN A C 1
ATOM 837 O O . ASN A 1 101 ? -17.914 16.020 12.993 1.00 91.62 101 ASN A O 1
ATOM 841 N N . GLU A 1 102 ? -15.948 16.196 14.054 1.00 93.69 102 GLU A N 1
ATOM 842 C CA . GLU A 1 102 ? -15.737 17.606 13.716 1.00 93.69 102 GLU A CA 1
ATOM 843 C C . GLU A 1 102 ? -15.564 17.791 12.199 1.00 93.69 102 GLU A C 1
ATOM 845 O O . GLU A 1 102 ? -16.275 18.588 11.584 1.00 93.69 102 GLU A O 1
ATOM 850 N N . LYS A 1 103 ? -14.692 16.994 11.567 1.00 93.88 103 LYS A N 1
ATOM 851 C CA . LYS A 1 103 ? -14.413 17.098 10.125 1.00 93.88 103 LYS A CA 1
ATOM 852 C C . LYS A 1 103 ? -15.567 16.631 9.241 1.00 93.88 103 LYS A C 1
ATOM 854 O O . LYS A 1 103 ? -15.746 17.170 8.151 1.00 93.88 103 LYS A O 1
ATOM 859 N N . LYS A 1 104 ? -16.407 15.706 9.715 1.00 92.19 104 LYS A N 1
ATOM 860 C CA . LYS A 1 104 ? -17.679 15.368 9.057 1.00 92.19 104 LYS A CA 1
ATOM 861 C C . LYS A 1 104 ? -18.616 16.570 8.992 1.00 92.19 104 LYS A C 1
ATOM 863 O O . LYS A 1 104 ? -19.104 16.874 7.911 1.00 92.19 104 LYS A O 1
ATOM 868 N N . LYS A 1 105 ? -18.788 17.310 10.092 1.00 92.88 105 LYS A N 1
ATOM 869 C CA . LYS A 1 105 ? -19.623 18.527 10.107 1.00 92.88 105 LYS A CA 1
ATOM 870 C C . LYS A 1 105 ? -19.100 19.606 9.158 1.00 92.88 105 LYS A C 1
ATOM 872 O O . LYS A 1 105 ? -19.888 20.325 8.550 1.00 92.88 105 LYS A O 1
ATOM 877 N N . GLU A 1 106 ? -17.781 19.745 9.029 1.00 92.00 106 GLU A N 1
ATOM 878 C CA . GLU A 1 106 ? -17.176 20.642 8.033 1.00 92.00 106 GLU A CA 1
ATOM 879 C C . GLU A 1 106 ? -17.508 20.199 6.600 1.00 92.00 106 GLU A C 1
ATOM 881 O O . GLU A 1 106 ? -17.956 21.012 5.792 1.00 92.00 106 GLU A O 1
ATOM 886 N N . ALA A 1 107 ? -17.359 18.906 6.300 1.00 92.12 107 ALA A N 1
ATOM 887 C CA . ALA A 1 107 ? -17.661 18.347 4.985 1.00 92.12 107 ALA A CA 1
ATOM 888 C C . ALA A 1 107 ? -19.161 18.420 4.628 1.00 92.12 107 ALA A C 1
ATOM 890 O O . ALA A 1 107 ? -19.510 18.722 3.487 1.00 92.12 107 ALA A O 1
ATOM 891 N N . GLU A 1 108 ? -20.055 18.214 5.597 1.00 92.31 108 GLU A N 1
ATOM 892 C CA . GLU A 1 108 ? -21.513 18.323 5.424 1.00 92.31 108 GLU A CA 1
ATOM 893 C C . GLU A 1 108 ? -21.958 19.725 5.000 1.00 92.31 108 GLU A C 1
ATOM 895 O O . GLU A 1 108 ? -22.883 19.858 4.198 1.00 92.31 108 GLU A O 1
ATOM 900 N N . LYS A 1 109 ? -21.289 20.775 5.496 1.00 93.31 109 LYS A N 1
ATOM 901 C CA . LYS A 1 109 ? -21.569 22.160 5.088 1.00 93.31 109 LYS A CA 1
ATOM 902 C C . LYS A 1 109 ? -21.214 22.400 3.622 1.00 93.31 109 LYS A C 1
ATOM 904 O O . LYS A 1 109 ? -21.967 23.074 2.922 1.00 93.31 109 LYS A O 1
ATOM 909 N N . ILE A 1 110 ? -20.101 21.828 3.161 1.00 92.12 110 ILE A N 1
ATOM 910 C CA . ILE A 1 110 ? -19.609 21.974 1.782 1.00 92.12 110 ILE A CA 1
ATOM 911 C C . ILE A 1 110 ? -20.558 21.286 0.796 1.00 92.12 110 ILE A C 1
ATOM 913 O O . ILE A 1 110 ? -20.914 21.866 -0.225 1.00 92.12 110 ILE A O 1
ATOM 917 N N . PHE A 1 111 ? -21.029 20.085 1.132 1.00 91.75 111 PHE A N 1
ATOM 918 C CA . PHE A 1 111 ? -21.950 19.306 0.297 1.00 91.75 111 PHE A CA 1
ATOM 919 C C . PHE A 1 111 ? -23.424 19.481 0.692 1.00 91.75 111 PHE A C 1
ATOM 921 O O . PHE A 1 111 ? -24.257 18.605 0.454 1.00 91.75 111 PHE A O 1
ATOM 928 N N . SER A 1 112 ? -23.769 20.612 1.311 1.00 88.25 112 SER A N 1
ATOM 929 C CA . SER A 1 112 ? -25.125 20.884 1.804 1.00 88.25 112 SER A CA 1
ATOM 930 C C . SER A 1 112 ? -26.175 20.847 0.689 1.00 88.25 112 SER A C 1
ATOM 932 O O . SER A 1 112 ? -27.246 20.280 0.903 1.00 88.25 112 SER A O 1
ATOM 934 N N . ASN A 1 113 ? -25.818 21.347 -0.497 1.00 90.56 113 ASN A N 1
ATOM 935 C CA . ASN A 1 113 ? -26.697 21.507 -1.660 1.00 90.56 113 ASN A CA 1
ATOM 936 C C . ASN A 1 113 ? -26.902 20.233 -2.504 1.00 90.56 113 ASN A C 1
ATOM 938 O O . ASN A 1 113 ? -27.679 20.265 -3.455 1.00 90.56 113 ASN A O 1
ATOM 942 N N . ILE A 1 114 ? -26.215 19.127 -2.197 1.00 88.44 114 ILE A N 1
ATOM 943 C CA . ILE A 1 114 ? -26.399 17.860 -2.921 1.00 88.44 114 ILE A CA 1
ATOM 944 C C . ILE A 1 114 ? -27.711 17.212 -2.463 1.00 88.44 114 ILE A C 1
ATOM 946 O O . ILE A 1 114 ? -27.911 16.993 -1.266 1.00 88.44 114 ILE A O 1
ATOM 950 N N . GLN A 1 115 ? -28.604 16.940 -3.418 1.00 87.19 115 GLN A N 1
ATOM 951 C CA . GLN A 1 115 ? -29.923 16.350 -3.162 1.00 87.19 115 GLN A CA 1
ATOM 952 C C . GLN A 1 115 ? -29.868 14.826 -3.022 1.00 87.19 115 GLN A C 1
ATOM 954 O O . GLN A 1 115 ? -30.586 14.271 -2.192 1.00 87.19 115 GLN A O 1
ATOM 959 N N . ASP A 1 116 ? -29.008 14.161 -3.799 1.00 93.50 116 ASP A N 1
ATOM 960 C CA . ASP A 1 116 ? -28.801 12.719 -3.692 1.00 93.50 116 ASP A CA 1
ATOM 961 C C . ASP A 1 116 ? -28.146 12.379 -2.344 1.00 93.50 116 ASP A C 1
ATOM 963 O O . ASP A 1 116 ? -27.052 12.845 -2.008 1.00 93.50 116 ASP A O 1
ATOM 967 N N . ILE A 1 117 ? -28.853 11.586 -1.539 1.00 90.81 117 ILE A N 1
ATOM 968 C CA . ILE A 1 117 ? -28.453 11.263 -0.169 1.00 90.81 117 ILE A CA 1
ATOM 969 C C . ILE A 1 117 ? -27.217 10.358 -0.152 1.00 90.81 117 ILE A C 1
ATOM 971 O O . ILE A 1 117 ? -26.364 10.517 0.727 1.00 90.81 117 ILE A O 1
ATOM 975 N N . ASP A 1 118 ? -27.114 9.413 -1.082 1.00 92.06 118 ASP A N 1
ATOM 976 C CA . ASP A 1 118 ? -26.040 8.424 -1.090 1.00 92.06 118 ASP A CA 1
ATOM 977 C C . ASP A 1 118 ? -24.757 9.023 -1.668 1.00 92.06 118 ASP A C 1
ATOM 979 O O . ASP A 1 118 ? -23.685 8.866 -1.075 1.00 92.06 118 ASP A O 1
ATOM 983 N N . GLU A 1 119 ? -24.871 9.828 -2.726 1.00 91.38 119 GLU A N 1
ATOM 984 C CA . GLU A 1 119 ? -23.765 10.629 -3.253 1.00 91.38 119 GLU A CA 1
ATOM 985 C C . GLU A 1 119 ? -23.245 11.608 -2.192 1.00 91.38 119 GLU A C 1
ATOM 987 O O . GLU A 1 119 ? -22.040 11.674 -1.923 1.00 91.38 119 GLU A O 1
ATOM 992 N N . LYS A 1 120 ? -24.150 12.316 -1.500 1.00 92.06 120 LYS A N 1
ATOM 993 C CA . LYS A 1 120 ? -23.784 13.225 -0.407 1.00 92.06 120 LYS A CA 1
ATOM 994 C C . LYS A 1 120 ? -23.053 12.497 0.715 1.00 92.06 120 LYS A C 1
ATOM 996 O O . LYS A 1 120 ? -22.008 12.971 1.162 1.00 92.06 120 LYS A O 1
ATOM 1001 N N . LYS A 1 121 ? -23.557 11.344 1.169 1.00 91.62 121 LYS A N 1
ATOM 1002 C CA . LYS A 1 121 ? -22.892 10.534 2.207 1.00 91.62 121 LYS A CA 1
ATOM 1003 C C . LYS A 1 121 ? -21.497 10.101 1.773 1.00 91.62 121 LYS A C 1
ATOM 1005 O O . LYS A 1 121 ? -20.565 10.175 2.581 1.00 91.62 121 LYS A O 1
ATOM 1010 N N . TYR A 1 122 ? -21.346 9.662 0.525 1.00 93.62 122 TYR A N 1
ATOM 1011 C CA . TYR A 1 122 ? -20.062 9.240 -0.023 1.00 93.62 122 TYR A CA 1
ATOM 1012 C C . TYR A 1 122 ? -19.056 10.399 -0.034 1.00 9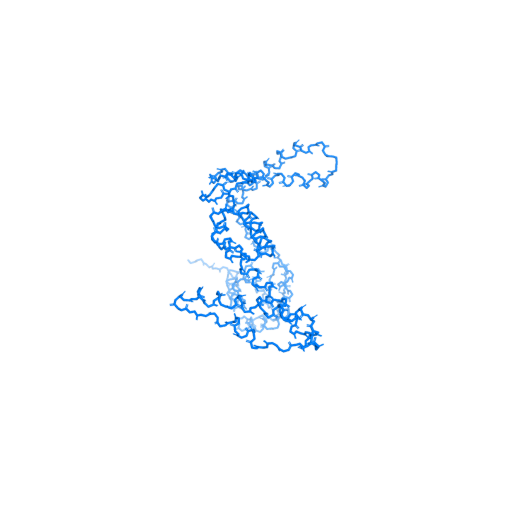3.62 122 TYR A C 1
ATOM 1014 O O . TYR A 1 122 ? -17.983 10.295 0.563 1.00 93.62 122 TYR A O 1
ATOM 1022 N N . LEU A 1 123 ? -19.435 11.543 -0.609 1.00 93.00 123 LEU A N 1
ATOM 1023 C CA . LEU A 1 123 ? -18.574 12.723 -0.719 1.00 93.00 123 LEU A CA 1
ATOM 1024 C C . LEU A 1 123 ? -18.193 13.308 0.645 1.00 93.00 123 LEU A C 1
ATOM 1026 O O . LEU A 1 123 ? -17.018 13.608 0.882 1.00 93.00 123 LEU A O 1
ATOM 1030 N N . VAL A 1 124 ? -19.154 13.410 1.570 1.00 93.50 124 VAL A N 1
ATOM 1031 C CA . VAL A 1 124 ? -18.901 13.824 2.959 1.00 93.50 124 VAL A CA 1
ATOM 1032 C C . VAL A 1 124 ? -17.892 12.891 3.619 1.00 93.50 124 VAL A C 1
ATOM 1034 O O . VAL A 1 124 ? -16.949 13.362 4.254 1.00 93.50 124 VAL A O 1
ATOM 1037 N N . SER A 1 125 ? -18.046 11.577 3.445 1.00 92.06 125 SER A N 1
ATOM 1038 C CA . SER A 1 125 ? -17.138 10.589 4.032 1.00 92.06 125 SER A CA 1
ATOM 1039 C C . SER A 1 125 ? -15.724 10.715 3.465 1.00 92.06 125 SER A C 1
ATOM 1041 O O . SER A 1 125 ? -14.762 10.771 4.233 1.00 92.06 125 SER A O 1
ATOM 1043 N N . CYS A 1 126 ? -15.582 10.833 2.142 1.00 92.06 126 CYS A N 1
ATOM 1044 C CA . CYS A 1 126 ? -14.288 11.022 1.489 1.00 92.06 126 CYS A CA 1
ATOM 1045 C C . CYS A 1 126 ? -13.587 12.303 1.959 1.00 92.06 126 CYS A C 1
ATOM 1047 O O . CYS A 1 126 ? -12.404 12.272 2.314 1.00 92.06 126 CYS A O 1
ATOM 1049 N N . LEU A 1 127 ? -14.306 13.428 1.998 1.00 92.69 127 LEU A N 1
ATOM 1050 C CA . LEU A 1 127 ? -13.727 14.704 2.407 1.00 92.69 127 LEU A CA 1
ATOM 1051 C C . LEU A 1 127 ? -13.387 14.727 3.899 1.00 92.69 127 LEU A C 1
ATOM 1053 O O . LEU A 1 127 ? -12.305 15.182 4.263 1.00 92.69 127 LEU A O 1
ATOM 1057 N N . ALA A 1 128 ? -14.254 14.190 4.759 1.00 92.75 128 ALA A N 1
ATOM 1058 C CA . ALA A 1 128 ? -13.983 14.093 6.189 1.00 92.75 128 ALA A CA 1
ATOM 1059 C C . ALA A 1 128 ? -12.712 13.278 6.461 1.00 92.75 128 ALA A C 1
ATOM 1061 O O . ALA A 1 128 ? -11.847 13.727 7.211 1.00 92.75 128 ALA A O 1
ATOM 1062 N N . LEU A 1 129 ? -12.547 12.124 5.805 1.00 91.38 129 LEU A N 1
ATOM 1063 C CA . LEU A 1 129 ? -11.335 11.308 5.929 1.00 91.38 129 LEU A CA 1
ATOM 1064 C C . LEU A 1 129 ? -10.085 12.056 5.453 1.00 91.38 129 LEU A C 1
ATOM 1066 O O . LEU A 1 129 ? -9.048 12.003 6.119 1.00 91.38 129 LEU A O 1
ATOM 1070 N N . LYS A 1 130 ? -10.182 12.801 4.345 1.00 89.88 130 LYS A N 1
ATOM 1071 C CA . LYS A 1 130 ? -9.089 13.657 3.867 1.00 89.88 130 LYS A CA 1
ATOM 1072 C C . LYS A 1 130 ? -8.711 14.713 4.910 1.00 89.88 130 LYS A C 1
ATOM 1074 O O . LYS A 1 130 ? -7.537 14.844 5.237 1.00 89.88 130 LYS A O 1
ATOM 1079 N N . LEU A 1 131 ? -9.685 15.424 5.473 1.00 91.88 131 LEU A N 1
ATOM 1080 C CA . LEU A 1 131 ? -9.454 16.462 6.483 1.00 91.88 131 LEU A CA 1
ATOM 1081 C C . LEU A 1 131 ? -8.863 15.898 7.783 1.00 91.88 131 LEU A C 1
ATOM 1083 O O . LEU A 1 131 ? -7.975 16.513 8.372 1.00 91.88 131 LEU A O 1
ATOM 1087 N N . VAL A 1 132 ? -9.308 14.714 8.215 1.00 92.12 132 VAL A N 1
ATOM 1088 C CA . VAL A 1 132 ? -8.727 14.005 9.368 1.00 92.12 132 VAL A CA 1
ATOM 1089 C C . VAL A 1 132 ? -7.263 13.660 9.104 1.00 92.12 132 VAL A C 1
ATOM 1091 O O . VAL A 1 132 ? -6.412 13.920 9.955 1.00 92.12 132 VAL A O 1
ATOM 1094 N N . LYS A 1 133 ? -6.949 13.130 7.914 1.00 88.12 133 LYS A N 1
ATOM 1095 C CA . LYS A 1 133 ? -5.566 12.861 7.499 1.00 88.12 133 LYS A CA 1
ATOM 1096 C C . LYS A 1 133 ? -4.730 14.141 7.564 1.00 88.12 133 LYS A C 1
ATOM 1098 O O . LYS A 1 133 ? -3.686 14.143 8.204 1.00 88.12 133 LYS A O 1
ATOM 1103 N N . GLU A 1 134 ? -5.212 15.244 6.988 1.00 89.81 134 GLU A N 1
ATOM 1104 C CA . GLU A 1 134 ? -4.505 16.532 7.022 1.00 89.81 134 GLU A CA 1
ATOM 1105 C C . GLU A 1 134 ? -4.281 17.062 8.447 1.00 89.81 134 GLU A C 1
ATOM 1107 O O . GLU A 1 134 ? -3.215 17.610 8.733 1.00 89.81 134 GLU A O 1
ATOM 1112 N N . TYR A 1 135 ? -5.256 16.902 9.349 1.00 91.31 135 TYR A N 1
ATOM 1113 C CA . TYR A 1 135 ? -5.131 17.300 10.754 1.00 91.31 135 TYR A CA 1
ATOM 1114 C C . TYR A 1 135 ? -3.976 16.564 11.440 1.00 91.31 135 TYR A C 1
ATOM 1116 O O . TYR A 1 135 ? -3.068 17.199 11.980 1.00 91.31 135 TYR A O 1
ATOM 1124 N N . TYR A 1 136 ? -3.965 15.232 11.363 1.00 89.50 136 TYR A N 1
ATOM 1125 C CA . TYR A 1 136 ? -2.911 14.431 11.983 1.00 89.50 136 TYR A CA 1
ATOM 1126 C C . TYR A 1 136 ? -1.557 14.632 11.309 1.00 89.50 136 TYR A C 1
ATOM 1128 O O . TYR A 1 136 ? -0.534 14.660 11.990 1.00 89.50 136 TYR A O 1
ATOM 1136 N N . SER A 1 137 ? -1.528 14.824 9.993 1.00 88.75 137 SER A N 1
ATOM 1137 C CA . SER A 1 137 ? -0.302 15.168 9.278 1.00 88.75 137 SER A CA 1
ATOM 1138 C C . SER A 1 137 ? 0.298 16.487 9.771 1.00 88.75 137 SER A C 1
ATOM 1140 O O . SER A 1 137 ? 1.509 16.568 9.977 1.00 88.75 137 SER A O 1
ATOM 1142 N N . LYS A 1 138 ? -0.530 17.506 10.042 1.00 89.12 138 LYS A N 1
ATOM 1143 C CA . LYS A 1 138 ? -0.077 18.771 10.644 1.00 89.12 138 LYS A CA 1
ATOM 1144 C C . LYS A 1 138 ? 0.415 18.583 12.081 1.00 89.12 138 LYS A C 1
ATOM 1146 O O . LYS A 1 138 ? 1.495 19.077 12.398 1.00 89.12 138 LYS A O 1
ATOM 1151 N N . GLU A 1 139 ? -0.317 17.847 12.926 1.00 89.19 139 GLU A N 1
ATOM 1152 C CA . GLU A 1 139 ? 0.134 17.528 14.297 1.00 89.19 139 GLU A CA 1
ATOM 1153 C C . GLU A 1 139 ? 1.500 16.823 14.290 1.00 89.19 139 GLU A C 1
ATOM 1155 O O . GLU A 1 139 ? 2.381 17.137 15.089 1.00 89.19 139 GLU A O 1
ATOM 1160 N N . ASN A 1 140 ? 1.703 15.917 13.334 1.00 86.19 140 ASN A N 1
ATOM 1161 C CA . ASN A 1 140 ? 2.932 15.150 13.159 1.00 86.19 140 ASN A CA 1
ATOM 1162 C C . ASN A 1 140 ? 4.044 15.898 12.400 1.00 86.19 140 ASN A C 1
ATOM 1164 O O . ASN A 1 140 ? 5.073 15.285 12.101 1.00 86.19 140 ASN A O 1
ATOM 1168 N N . LYS A 1 141 ? 3.853 17.189 12.082 1.00 87.56 141 LYS A N 1
ATOM 1169 C CA . LYS A 1 141 ? 4.793 18.036 11.320 1.00 87.56 141 LYS A CA 1
ATOM 1170 C C . LYS A 1 141 ? 5.225 17.416 9.984 1.00 87.56 141 LYS A C 1
ATOM 1172 O O . LYS A 1 141 ? 6.375 17.535 9.565 1.00 87.56 141 LYS A O 1
ATOM 1177 N N . GLU A 1 142 ? 4.302 16.734 9.315 1.00 90.81 142 GLU A N 1
ATOM 1178 C CA . GLU A 1 142 ? 4.516 16.201 7.973 1.00 90.81 142 GLU A CA 1
ATOM 1179 C C . GLU A 1 142 ? 4.532 17.333 6.944 1.00 90.81 142 GLU A C 1
ATOM 1181 O O . GLU A 1 142 ? 3.868 18.361 7.103 1.00 90.81 142 GLU A O 1
ATOM 1186 N N . LYS A 1 143 ? 5.272 17.136 5.853 1.00 91.12 143 LYS A N 1
ATOM 1187 C CA . LYS A 1 143 ? 5.356 18.104 4.754 1.00 91.12 143 LYS A CA 1
ATOM 1188 C C . LYS A 1 143 ? 4.490 17.668 3.581 1.00 91.12 143 LYS A C 1
ATOM 1190 O O . LYS A 1 143 ? 4.191 16.484 3.433 1.00 91.12 143 LYS A O 1
ATOM 1195 N N . LYS A 1 144 ? 4.100 18.626 2.740 1.00 92.69 144 LYS A N 1
ATOM 1196 C CA . LYS A 1 144 ? 3.363 18.348 1.504 1.00 92.69 144 LYS A CA 1
ATOM 1197 C C . LYS A 1 144 ? 4.315 17.947 0.386 1.00 92.69 144 LYS A C 1
ATOM 1199 O O . LYS A 1 144 ? 5.380 18.535 0.227 1.00 92.69 144 LYS A O 1
ATOM 1204 N N . CYS A 1 145 ? 3.905 16.961 -0.396 1.00 93.31 145 CYS A N 1
ATOM 1205 C CA . CYS A 1 145 ? 4.561 16.573 -1.631 1.00 93.31 145 CYS A CA 1
ATOM 1206 C C . CYS A 1 145 ? 4.402 17.680 -2.673 1.00 93.31 145 CYS A C 1
ATOM 1208 O O . CYS A 1 145 ? 3.276 18.044 -2.999 1.00 93.31 145 CYS A O 1
ATOM 1210 N N . GLU A 1 146 ? 5.509 18.141 -3.259 1.00 93.56 146 GLU A N 1
ATOM 1211 C CA . GLU A 1 146 ? 5.490 19.171 -4.313 1.00 93.56 146 GLU A CA 1
ATOM 1212 C C . GLU A 1 146 ? 4.707 18.724 -5.565 1.00 93.56 146 GLU A C 1
ATOM 1214 O O . GLU A 1 146 ? 4.133 19.554 -6.256 1.00 93.56 146 GLU A O 1
ATOM 1219 N N . ASN A 1 147 ? 4.633 17.412 -5.829 1.00 92.19 147 ASN A N 1
ATOM 1220 C CA . ASN A 1 147 ? 3.938 16.865 -6.999 1.00 92.19 147 ASN A CA 1
ATOM 1221 C C . ASN A 1 147 ? 2.418 16.663 -6.812 1.00 92.19 147 ASN A C 1
ATOM 1223 O O . ASN A 1 147 ? 1.635 17.137 -7.624 1.00 92.19 147 ASN A O 1
ATOM 1227 N N . CYS A 1 148 ? 1.975 15.937 -5.776 1.00 90.19 148 CYS A N 1
ATOM 1228 C CA . CYS A 1 148 ? 0.548 15.625 -5.580 1.00 90.19 148 CYS A CA 1
ATOM 1229 C C . CYS A 1 148 ? -0.139 16.417 -4.459 1.00 90.19 148 CYS A C 1
ATOM 1231 O O . CYS A 1 148 ? -1.342 16.275 -4.267 1.00 90.19 148 CYS A O 1
ATOM 1233 N N . GLY A 1 149 ? 0.599 17.210 -3.678 1.00 88.69 149 GLY A N 1
ATOM 1234 C CA . GLY A 1 149 ? 0.052 17.985 -2.561 1.00 88.69 149 GLY A CA 1
ATOM 1235 C C . GLY A 1 149 ? -0.295 17.179 -1.300 1.00 88.69 149 GLY A C 1
ATOM 1236 O O . GLY A 1 149 ? -0.674 17.785 -0.297 1.00 88.69 149 GLY A O 1
ATOM 1237 N N . ASP A 1 150 ? -0.146 15.848 -1.316 1.00 88.69 150 ASP A N 1
ATOM 1238 C CA . ASP A 1 150 ? -0.381 14.990 -0.147 1.00 88.69 150 ASP A CA 1
ATOM 1239 C C . ASP A 1 150 ? 0.692 15.169 0.928 1.00 88.69 150 ASP A C 1
ATOM 1241 O O . ASP A 1 150 ? 1.868 15.393 0.634 1.00 88.69 150 ASP A O 1
ATOM 1245 N N . TYR A 1 151 ? 0.292 14.987 2.183 1.00 90.12 151 TYR A N 1
ATOM 1246 C CA . TYR A 1 151 ? 1.213 14.953 3.310 1.00 90.12 151 TYR A CA 1
ATOM 1247 C C . TYR A 1 151 ? 1.971 13.626 3.389 1.00 90.12 151 TYR A C 1
ATOM 1249 O O . TYR A 1 151 ? 1.396 12.554 3.188 1.00 90.12 151 TYR A O 1
ATOM 1257 N N . PHE A 1 152 ? 3.269 13.704 3.683 1.00 90.31 152 PHE A N 1
ATOM 1258 C CA . PHE A 1 152 ? 4.124 12.540 3.883 1.00 90.31 152 PHE A CA 1
ATOM 1259 C C . PHE A 1 152 ? 5.311 12.849 4.804 1.00 90.31 152 PHE A C 1
ATOM 1261 O O . PHE A 1 152 ? 5.699 14.004 5.016 1.00 90.31 152 PHE A O 1
ATOM 1268 N N . LYS A 1 153 ? 5.925 11.781 5.320 1.00 86.94 153 LYS A N 1
ATOM 1269 C CA . LYS A 1 153 ? 7.198 11.822 6.048 1.00 86.94 153 LYS A CA 1
ATOM 1270 C C . LYS A 1 153 ? 8.327 11.324 5.156 1.00 86.94 153 LYS A C 1
ATOM 1272 O O . LYS A 1 153 ? 8.172 10.335 4.446 1.00 86.94 153 LYS A O 1
ATOM 1277 N N . GLY A 1 154 ? 9.468 12.000 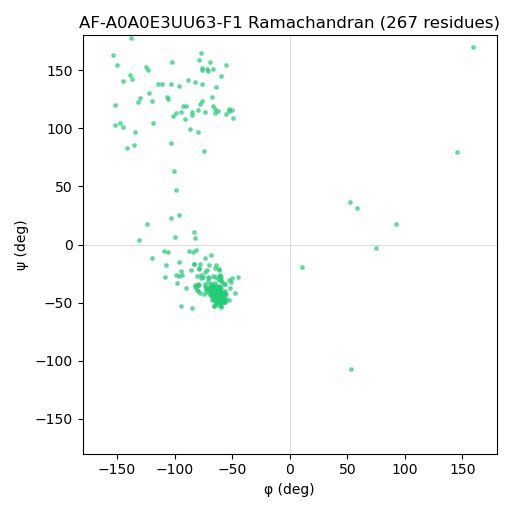5.216 1.00 84.62 154 GLY A N 1
ATOM 1278 C CA . GLY A 1 154 ? 10.671 11.605 4.493 1.00 84.62 154 GLY A CA 1
ATOM 1279 C C . GLY A 1 154 ? 11.649 12.764 4.310 1.00 84.62 154 GLY A C 1
ATOM 1280 O O . GLY A 1 154 ? 11.299 13.916 4.578 1.00 84.62 154 GLY A O 1
ATOM 1281 N N . PRO A 1 155 ? 12.875 12.485 3.852 1.00 84.19 155 PRO A N 1
ATOM 1282 C CA . PRO A 1 155 ? 13.870 13.519 3.574 1.00 84.19 155 PRO A CA 1
ATOM 1283 C C . PRO A 1 155 ? 13.543 14.311 2.296 1.00 84.19 155 PRO A C 1
ATOM 1285 O O . PRO A 1 155 ? 13.712 15.527 2.266 1.00 84.19 155 PRO A O 1
ATOM 1288 N N . ASP A 1 156 ? 12.961 13.664 1.288 1.00 86.75 156 ASP A N 1
ATOM 1289 C CA . ASP A 1 156 ? 12.745 14.235 -0.049 1.00 86.75 156 ASP A CA 1
ATOM 1290 C C . ASP A 1 156 ? 11.580 15.224 -0.127 1.00 86.75 156 ASP A C 1
ATOM 1292 O O . ASP A 1 156 ? 10.736 15.269 0.757 1.00 86.75 156 ASP A O 1
ATOM 1296 N N . LYS A 1 157 ? 11.496 16.011 -1.201 1.00 91.50 157 LYS A N 1
ATOM 1297 C CA . LYS A 1 157 ? 10.387 16.953 -1.457 1.00 91.50 157 LYS A CA 1
ATOM 1298 C C . LYS A 1 157 ? 9.152 16.311 -2.109 1.00 91.50 157 LYS A C 1
ATOM 1300 O O . LYS A 1 157 ? 8.056 16.869 -2.076 1.00 91.50 157 LYS A O 1
ATOM 1305 N N . ILE A 1 158 ? 9.324 15.119 -2.677 1.00 91.50 158 ILE A N 1
ATOM 1306 C CA . ILE A 1 158 ? 8.290 14.354 -3.380 1.00 91.50 158 ILE A CA 1
ATOM 1307 C C . ILE A 1 158 ? 8.004 13.075 -2.586 1.00 91.50 158 ILE A C 1
ATOM 1309 O O . ILE A 1 158 ? 8.932 12.428 -2.100 1.00 91.50 158 ILE A O 1
ATOM 1313 N N . CYS A 1 159 ? 6.730 12.697 -2.451 1.00 91.06 159 CYS A N 1
ATOM 1314 C CA . CYS A 1 159 ? 6.347 11.484 -1.735 1.00 91.06 159 CYS A CA 1
ATOM 1315 C C . CYS A 1 159 ? 6.777 10.216 -2.487 1.00 91.06 159 CYS A C 1
ATOM 1317 O O . CYS A 1 159 ? 6.925 10.206 -3.713 1.00 91.06 159 CYS A O 1
ATOM 1319 N N . ILE A 1 160 ? 6.920 9.113 -1.748 1.00 90.31 160 ILE A N 1
ATOM 1320 C CA . ILE A 1 160 ? 7.348 7.822 -2.303 1.00 90.31 160 ILE A CA 1
ATOM 1321 C C . ILE A 1 160 ? 6.435 7.328 -3.434 1.00 90.31 160 ILE A C 1
ATOM 1323 O O . ILE A 1 160 ? 6.917 6.759 -4.407 1.00 90.31 160 ILE A O 1
ATOM 1327 N N . ILE A 1 161 ? 5.131 7.607 -3.356 1.00 91.12 161 ILE A N 1
ATOM 1328 C CA . ILE A 1 161 ? 4.159 7.203 -4.379 1.00 91.12 161 ILE A CA 1
ATOM 1329 C C . ILE A 1 161 ? 4.442 7.938 -5.691 1.00 91.12 161 ILE A C 1
ATOM 1331 O O . ILE A 1 161 ? 4.622 7.302 -6.727 1.00 91.12 161 ILE A O 1
ATOM 1335 N N . CYS A 1 162 ? 4.539 9.270 -5.653 1.00 91.94 162 CYS A N 1
ATOM 1336 C CA . CYS A 1 162 ? 4.861 10.061 -6.837 1.00 91.94 162 CYS A CA 1
ATOM 1337 C C . CYS A 1 162 ? 6.236 9.708 -7.401 1.00 91.94 162 CYS A C 1
ATOM 1339 O O . CYS A 1 162 ? 6.383 9.615 -8.618 1.00 91.94 162 CYS A O 1
ATOM 1341 N N . ARG A 1 163 ? 7.222 9.454 -6.532 1.00 90.12 163 ARG A N 1
ATOM 1342 C CA . ARG A 1 163 ? 8.549 8.994 -6.949 1.00 90.12 163 ARG A CA 1
ATOM 1343 C C . ARG A 1 163 ? 8.476 7.660 -7.688 1.00 90.12 163 ARG A C 1
ATOM 1345 O O . ARG A 1 163 ? 9.080 7.532 -8.744 1.00 90.12 163 ARG A O 1
ATOM 1352 N N . ASN A 1 164 ? 7.712 6.700 -7.174 1.00 90.50 164 ASN A N 1
ATOM 1353 C CA . ASN A 1 164 ? 7.554 5.386 -7.796 1.00 90.50 164 ASN A CA 1
ATOM 1354 C C . ASN A 1 164 ? 6.795 5.465 -9.124 1.00 9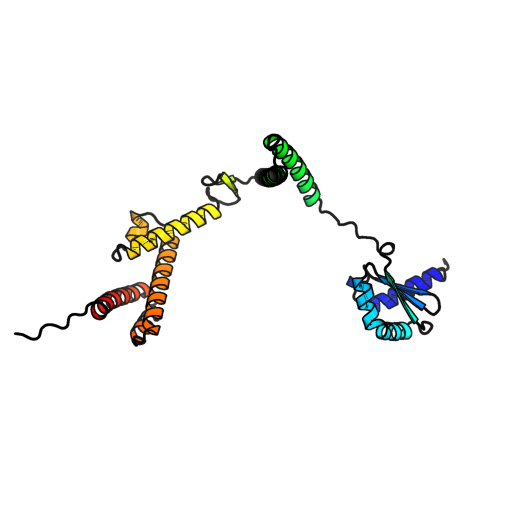0.50 164 ASN A C 1
ATOM 1356 O O . ASN A 1 164 ? 7.180 4.797 -10.078 1.00 90.50 164 ASN A O 1
ATOM 1360 N N . ILE A 1 165 ? 5.753 6.300 -9.212 1.00 92.50 165 ILE A N 1
ATOM 1361 C CA . ILE A 1 165 ? 5.036 6.546 -10.473 1.00 92.50 165 ILE A CA 1
ATOM 1362 C C . ILE A 1 165 ? 5.986 7.143 -11.509 1.00 92.50 165 ILE A C 1
ATOM 1364 O O . ILE A 1 165 ? 6.017 6.666 -12.642 1.00 92.50 165 ILE A O 1
ATOM 1368 N N . LYS A 1 166 ? 6.766 8.161 -11.122 1.00 91.75 166 LYS A N 1
ATOM 1369 C CA . LYS A 1 166 ? 7.757 8.778 -12.004 1.00 91.75 166 LYS A CA 1
ATOM 1370 C C . LYS A 1 166 ? 8.792 7.748 -12.455 1.00 91.75 166 LYS A C 1
ATOM 1372 O O . LYS A 1 166 ? 8.916 7.527 -13.646 1.00 91.75 166 LYS A O 1
ATOM 1377 N N . ARG A 1 167 ? 9.418 7.029 -11.518 1.00 91.25 167 ARG A N 1
ATOM 1378 C CA . ARG A 1 167 ? 10.395 5.976 -11.825 1.00 91.25 167 ARG A CA 1
ATOM 1379 C C . ARG A 1 167 ? 9.824 4.920 -12.768 1.00 91.25 167 ARG A C 1
ATOM 1381 O O . ARG A 1 167 ? 10.504 4.503 -13.689 1.00 91.25 167 ARG A O 1
ATOM 1388 N N . LYS A 1 168 ? 8.575 4.488 -12.568 1.00 92.81 168 LYS A N 1
ATOM 1389 C CA . LYS A 1 168 ? 7.932 3.522 -13.468 1.00 92.81 168 LYS A CA 1
ATOM 1390 C C . LYS A 1 168 ? 7.792 4.079 -14.886 1.00 92.81 168 LYS A C 1
ATOM 1392 O O . LYS A 1 168 ? 8.007 3.327 -15.827 1.00 92.81 168 LYS A O 1
ATOM 1397 N N . LYS A 1 169 ? 7.439 5.360 -15.043 1.00 94.31 169 LYS A N 1
ATOM 1398 C CA . LYS A 1 169 ? 7.415 6.022 -16.357 1.00 94.31 169 LYS A CA 1
ATOM 1399 C C . LYS A 1 169 ? 8.816 6.111 -16.953 1.00 94.31 169 LYS A C 1
ATOM 1401 O O . LYS A 1 169 ? 9.004 5.649 -18.065 1.00 94.31 169 LYS A O 1
ATOM 1406 N N . ASP A 1 170 ? 9.787 6.574 -16.171 1.00 94.19 170 ASP A N 1
ATOM 1407 C CA . ASP A 1 170 ? 11.184 6.689 -16.591 1.00 94.19 170 ASP A CA 1
ATOM 1408 C C . ASP A 1 170 ? 11.733 5.332 -17.080 1.00 94.19 170 ASP A C 1
ATOM 1410 O O . ASP A 1 170 ? 12.330 5.255 -18.148 1.00 94.19 170 ASP A O 1
ATOM 1414 N N . VAL A 1 171 ? 11.448 4.235 -16.364 1.00 92.06 171 VAL A N 1
ATOM 1415 C CA . VAL A 1 171 ? 11.794 2.866 -16.794 1.00 92.06 171 VAL A CA 1
ATOM 1416 C C . VAL A 1 171 ? 11.160 2.524 -18.146 1.00 92.06 171 VAL A C 1
ATOM 1418 O O . VAL A 1 171 ? 11.838 1.989 -19.017 1.00 92.06 171 VAL A O 1
ATOM 1421 N N . GLN A 1 172 ? 9.872 2.820 -18.341 1.00 93.00 172 GLN A N 1
ATOM 1422 C CA . GLN A 1 172 ? 9.180 2.537 -19.606 1.00 93.00 172 GLN A CA 1
ATOM 1423 C C . GLN A 1 172 ? 9.732 3.368 -20.768 1.00 93.00 172 GLN A C 1
ATOM 1425 O O . GLN A 1 172 ? 9.885 2.844 -21.870 1.00 93.00 172 GLN A O 1
ATOM 1430 N N . ASP A 1 173 ? 10.073 4.630 -20.518 1.00 93.00 173 ASP A N 1
ATOM 1431 C CA . ASP A 1 173 ? 10.675 5.507 -21.519 1.00 93.00 173 ASP A CA 1
ATOM 1432 C C . ASP A 1 173 ? 12.058 4.984 -21.930 1.00 93.00 173 ASP A C 1
ATOM 1434 O O . ASP A 1 173 ? 12.333 4.854 -23.122 1.00 93.00 173 ASP A O 1
ATOM 1438 N N . ILE A 1 174 ? 12.900 4.588 -20.966 1.00 88.81 174 ILE A N 1
ATOM 1439 C CA . ILE A 1 174 ? 14.209 3.973 -21.243 1.00 88.81 174 ILE A CA 1
ATOM 1440 C C . ILE A 1 174 ? 14.051 2.678 -22.046 1.00 88.81 174 ILE A C 1
ATOM 1442 O O . ILE A 1 174 ? 14.756 2.502 -23.038 1.00 88.81 174 ILE A O 1
ATOM 1446 N N . ILE A 1 175 ? 13.119 1.794 -21.665 1.00 84.81 175 ILE A N 1
ATOM 1447 C CA . ILE A 1 175 ? 12.824 0.563 -22.418 1.00 84.81 175 ILE A CA 1
ATOM 1448 C C . ILE A 1 175 ? 12.489 0.904 -23.871 1.00 84.81 175 ILE A C 1
ATOM 1450 O O . ILE A 1 175 ? 13.026 0.284 -24.785 1.00 84.81 175 ILE A O 1
ATOM 1454 N N . LYS A 1 176 ? 11.626 1.901 -24.093 1.00 86.06 176 LYS A N 1
ATOM 1455 C CA . LYS A 1 176 ? 11.252 2.331 -25.439 1.00 86.06 176 LYS A CA 1
ATOM 1456 C C . LYS A 1 176 ? 12.471 2.814 -26.228 1.00 86.06 176 LYS A C 1
ATOM 1458 O O . LYS A 1 176 ? 12.695 2.323 -27.326 1.00 86.06 176 LYS A O 1
ATOM 1463 N N . TYR A 1 177 ? 13.295 3.690 -25.652 1.00 81.31 177 TYR A N 1
ATOM 1464 C CA . TYR A 1 177 ? 14.521 4.163 -26.302 1.00 81.31 177 TYR A CA 1
ATOM 1465 C C . TYR A 1 177 ? 15.492 3.024 -26.643 1.00 81.31 177 TYR A C 1
ATOM 1467 O O . TYR A 1 177 ? 16.047 3.020 -27.734 1.00 81.31 177 TYR A O 1
ATOM 1475 N N . MET A 1 178 ? 15.677 2.048 -25.747 1.00 78.25 178 MET A N 1
ATOM 1476 C CA . MET A 1 178 ? 16.541 0.884 -25.992 1.00 78.25 178 MET A CA 1
ATOM 1477 C C . MET A 1 178 ? 16.024 -0.022 -27.117 1.00 78.25 178 MET A C 1
ATOM 1479 O O . MET A 1 178 ? 16.818 -0.658 -27.807 1.00 78.25 178 MET A O 1
ATOM 1483 N N . LEU A 1 179 ? 14.701 -0.124 -27.278 1.00 73.06 179 LEU A N 1
ATOM 1484 C CA . LEU A 1 179 ? 14.079 -0.903 -28.350 1.00 73.06 179 LEU A CA 1
ATOM 1485 C C . LEU A 1 179 ? 14.074 -0.148 -29.687 1.00 73.06 179 LEU A C 1
ATOM 1487 O O . LEU A 1 179 ? 14.207 -0.791 -30.727 1.00 73.06 179 LEU A O 1
ATOM 1491 N N . ASP A 1 180 ? 13.925 1.179 -29.651 1.00 75.56 180 ASP A N 1
ATOM 1492 C CA . ASP A 1 180 ? 13.925 2.050 -30.831 1.00 75.56 180 ASP A CA 1
ATOM 1493 C C . ASP A 1 180 ? 15.349 2.230 -31.401 1.00 75.56 180 ASP A C 1
ATOM 1495 O O . ASP A 1 180 ? 15.534 2.149 -32.615 1.00 75.56 180 ASP A O 1
ATOM 1499 N N . ASP A 1 181 ? 16.362 2.428 -30.544 1.00 70.31 181 ASP A N 1
ATOM 1500 C CA . ASP A 1 181 ? 17.780 2.522 -30.924 1.00 70.31 181 ASP A CA 1
ATOM 1501 C C . ASP A 1 181 ? 18.683 1.682 -29.988 1.00 70.31 181 ASP A C 1
ATOM 1503 O O . ASP A 1 181 ? 19.117 2.140 -28.922 1.00 70.31 181 ASP A O 1
ATOM 1507 N N . PRO A 1 182 ? 19.030 0.447 -30.401 1.00 62.53 182 PRO A N 1
ATOM 1508 C CA . PRO A 1 182 ? 19.859 -0.467 -29.615 1.00 62.53 182 PRO A CA 1
ATOM 1509 C C . PRO A 1 182 ? 21.325 -0.039 -29.445 1.00 62.53 182 PRO A C 1
ATOM 1511 O O . PRO A 1 182 ? 22.059 -0.681 -28.690 1.00 62.53 182 PRO A O 1
ATOM 1514 N N . TYR A 1 183 ? 21.791 1.002 -30.147 1.00 66.50 183 TYR A N 1
ATOM 1515 C CA . TYR A 1 183 ? 23.174 1.481 -30.044 1.00 66.50 183 TYR A CA 1
ATOM 1516 C C . TYR A 1 183 ? 23.369 2.511 -28.923 1.00 66.50 183 TYR A C 1
ATOM 1518 O O . TYR A 1 183 ? 24.508 2.901 -28.629 1.00 66.50 183 TYR A O 1
ATOM 1526 N N . LEU A 1 184 ? 22.284 2.939 -28.269 1.00 70.50 184 LEU A N 1
ATOM 1527 C CA . LEU A 1 184 ? 22.341 3.854 -27.136 1.00 70.50 184 LEU A CA 1
ATOM 1528 C C . LEU A 1 184 ? 23.057 3.199 -25.949 1.00 70.50 184 LEU A C 1
ATOM 1530 O O . LEU A 1 184 ? 22.584 2.246 -25.333 1.00 70.50 184 LEU A O 1
ATOM 1534 N N . ARG A 1 185 ? 24.228 3.743 -25.610 1.00 78.56 185 ARG A N 1
ATOM 1535 C CA . ARG A 1 185 ? 25.045 3.258 -24.490 1.00 78.56 185 ARG A CA 1
ATOM 1536 C C . ARG A 1 185 ? 24.518 3.762 -23.148 1.00 78.56 185 ARG A C 1
ATOM 1538 O O . ARG A 1 185 ? 23.878 4.811 -23.087 1.00 78.56 185 ARG A O 1
ATOM 1545 N N . LYS A 1 186 ? 24.877 3.079 -22.054 1.00 82.31 186 LYS A N 1
ATOM 1546 C CA . LYS A 1 186 ? 24.546 3.482 -20.672 1.00 82.31 186 LYS A CA 1
ATOM 1547 C C . LYS A 1 186 ? 24.848 4.961 -20.412 1.00 82.31 186 LYS A C 1
ATOM 1549 O O . LYS A 1 186 ? 24.031 5.665 -19.825 1.00 82.31 186 LYS A O 1
ATOM 1554 N N . GLU A 1 187 ? 25.976 5.472 -20.907 1.00 83.06 187 GLU A N 1
ATOM 1555 C CA . GLU A 1 187 ? 26.365 6.873 -20.721 1.00 83.06 187 GLU A CA 1
ATOM 1556 C C . GLU A 1 187 ? 25.375 7.858 -21.347 1.00 83.06 187 GLU A C 1
ATOM 1558 O O . GLU A 1 187 ? 25.227 8.963 -20.832 1.00 83.06 187 GLU A O 1
ATOM 1563 N N . TYR A 1 188 ? 24.686 7.474 -22.424 1.00 81.75 188 TYR A N 1
ATOM 1564 C CA . TYR A 1 188 ? 23.655 8.303 -23.039 1.00 81.75 188 TYR A CA 1
ATOM 1565 C C . TYR A 1 188 ? 22.493 8.529 -22.063 1.00 81.75 188 TYR A C 1
ATOM 1567 O O . TYR A 1 188 ? 22.111 9.666 -21.790 1.00 81.75 188 TYR A O 1
ATOM 1575 N N . PHE A 1 189 ? 21.995 7.461 -21.444 1.00 86.69 189 PHE A N 1
ATOM 1576 C CA . PHE A 1 189 ? 20.891 7.548 -20.488 1.00 86.69 189 PHE A CA 1
ATOM 1577 C C . PHE A 1 189 ? 21.272 8.315 -19.219 1.00 86.69 189 PHE A C 1
ATOM 1579 O O . PHE A 1 189 ? 20.499 9.151 -18.754 1.00 86.69 189 PHE A O 1
ATOM 1586 N N . LEU A 1 190 ? 22.476 8.076 -18.691 1.00 88.56 190 LEU A N 1
ATOM 1587 C CA . LEU A 1 190 ? 22.911 8.696 -17.437 1.00 88.56 190 LEU A CA 1
ATOM 1588 C C . LEU A 1 190 ? 23.359 10.151 -17.605 1.00 88.56 190 LEU A C 1
ATOM 1590 O O . LEU A 1 190 ? 23.050 10.986 -16.761 1.00 88.56 190 LEU A O 1
ATOM 1594 N N . LYS A 1 191 ? 24.105 10.473 -18.672 1.00 90.62 191 LYS A N 1
ATOM 1595 C CA . LYS A 1 191 ? 24.728 11.800 -18.837 1.00 90.62 191 LYS A CA 1
ATOM 1596 C C . LYS A 1 191 ? 23.938 12.741 -19.735 1.00 90.62 191 LYS A C 1
ATOM 1598 O O . LYS A 1 191 ? 23.990 13.944 -19.511 1.00 90.62 191 LYS A O 1
ATOM 1603 N N . ILE A 1 192 ? 23.247 12.221 -20.751 1.00 87.69 192 ILE A N 1
ATOM 1604 C CA . ILE A 1 192 ? 22.508 13.054 -21.712 1.00 87.69 192 ILE A CA 1
ATOM 1605 C C . ILE A 1 192 ? 21.052 13.174 -21.269 1.00 87.69 192 ILE A C 1
ATOM 1607 O O . ILE A 1 192 ? 20.562 14.284 -21.082 1.00 87.69 192 ILE A O 1
ATOM 1611 N N . LEU A 1 193 ? 20.380 12.048 -21.017 1.00 87.94 193 LEU A N 1
ATOM 1612 C CA . LEU A 1 193 ? 18.982 12.051 -20.565 1.00 87.94 193 LEU A CA 1
ATOM 1613 C C . LEU A 1 193 ? 18.821 12.245 -19.047 1.00 87.94 193 LEU A C 1
ATOM 1615 O O . LEU A 1 193 ? 17.709 12.452 -18.571 1.00 87.94 193 LEU A O 1
ATOM 1619 N N . SER A 1 194 ? 19.927 12.248 -18.294 1.00 91.69 194 SER A N 1
ATOM 1620 C CA . SER A 1 194 ? 19.956 12.504 -16.844 1.00 91.69 194 SER A CA 1
ATOM 1621 C C . SER A 1 194 ? 19.103 11.541 -16.004 1.00 91.69 194 SER A C 1
ATOM 1623 O O . SER A 1 194 ? 18.582 11.925 -14.953 1.00 91.69 194 SER A O 1
ATOM 1625 N N . TYR A 1 195 ? 18.951 10.291 -16.446 1.00 91.12 195 TYR A N 1
ATOM 1626 C CA . TYR A 1 195 ? 18.334 9.245 -15.629 1.00 91.12 195 TYR A CA 1
ATOM 1627 C C . TYR A 1 195 ? 19.301 8.749 -14.549 1.00 91.12 195 TYR A C 1
ATOM 1629 O O . TYR A 1 195 ? 20.519 8.754 -14.732 1.00 91.12 195 TYR A O 1
ATOM 1637 N N . ASP A 1 196 ? 18.762 8.297 -13.414 1.00 89.94 196 ASP A N 1
ATOM 1638 C CA . ASP A 1 196 ? 19.575 7.654 -12.385 1.00 89.94 196 ASP A CA 1
ATOM 1639 C C . ASP A 1 196 ? 19.941 6.212 -12.765 1.00 89.94 196 ASP A C 1
ATOM 1641 O O . ASP A 1 196 ? 19.206 5.523 -13.475 1.00 89.94 196 ASP A O 1
ATOM 1645 N N . GLU A 1 197 ? 21.087 5.754 -12.260 1.00 89.75 197 GLU A N 1
ATOM 1646 C CA . GLU A 1 197 ? 21.657 4.443 -12.583 1.00 89.75 197 GLU A CA 1
ATOM 1647 C C . GLU A 1 197 ? 20.724 3.282 -12.236 1.00 89.75 197 GLU A C 1
ATOM 1649 O O . GLU A 1 197 ? 20.535 2.383 -13.051 1.00 89.75 197 GLU A O 1
ATOM 1654 N N . LEU A 1 198 ? 20.058 3.350 -11.082 1.00 89.50 198 LEU A N 1
ATOM 1655 C CA . LEU A 1 198 ? 19.104 2.327 -10.665 1.00 89.50 198 LEU A CA 1
ATOM 1656 C C . LEU A 1 198 ? 17.920 2.233 -11.638 1.00 89.50 198 LEU A C 1
ATOM 1658 O O . LEU A 1 198 ? 17.493 1.136 -11.988 1.00 89.50 198 LEU A O 1
ATOM 1662 N N . THR A 1 199 ? 17.376 3.368 -12.077 1.00 91.19 199 THR A N 1
ATOM 1663 C CA . THR A 1 199 ? 16.282 3.402 -13.060 1.00 91.19 199 THR A CA 1
ATOM 1664 C C . THR A 1 199 ? 16.717 2.817 -14.409 1.00 91.19 199 THR A C 1
ATOM 1666 O O . THR A 1 199 ? 15.948 2.075 -15.021 1.00 91.19 199 THR A O 1
ATOM 1669 N N . TYR A 1 200 ? 17.955 3.077 -14.843 1.00 89.44 200 TYR A N 1
ATOM 1670 C CA . TYR A 1 200 ? 18.529 2.445 -16.034 1.00 89.44 200 TYR A CA 1
ATOM 1671 C C . TYR A 1 200 ? 18.664 0.924 -15.880 1.00 89.44 200 TYR A C 1
ATOM 1673 O O . TYR A 1 200 ? 18.232 0.184 -16.763 1.00 89.44 200 TYR A O 1
ATOM 1681 N N . ASP A 1 201 ? 19.230 0.448 -14.769 1.00 84.12 201 ASP A N 1
ATOM 1682 C CA . ASP A 1 201 ? 19.453 -0.985 -14.551 1.00 84.12 201 ASP A CA 1
ATOM 1683 C C . ASP A 1 201 ? 18.121 -1.753 -14.511 1.00 84.12 201 ASP A C 1
ATOM 1685 O O . ASP A 1 201 ? 17.988 -2.792 -15.155 1.00 84.12 201 ASP A O 1
ATOM 1689 N N . LEU A 1 202 ? 17.093 -1.188 -13.865 1.00 86.69 202 LEU A N 1
ATOM 1690 C CA . LEU A 1 202 ? 15.736 -1.748 -13.870 1.00 86.69 202 LEU A CA 1
ATOM 1691 C C . LEU A 1 202 ? 15.149 -1.861 -15.284 1.00 86.69 202 LEU A C 1
ATOM 1693 O O . LEU A 1 202 ? 14.500 -2.855 -15.607 1.00 86.69 202 LEU A O 1
ATOM 1697 N N . ALA A 1 203 ? 15.358 -0.847 -16.126 1.00 85.69 203 ALA A N 1
ATOM 1698 C CA . ALA A 1 203 ? 14.900 -0.866 -17.511 1.00 85.69 203 ALA A CA 1
ATOM 1699 C C . ALA A 1 203 ? 15.648 -1.914 -18.343 1.00 85.69 203 ALA A C 1
ATOM 1701 O O . ALA A 1 203 ? 15.014 -2.689 -19.059 1.00 85.69 203 ALA A O 1
ATOM 1702 N N . ARG A 1 204 ? 16.976 -1.989 -18.204 1.00 83.81 204 ARG A N 1
ATOM 1703 C CA . ARG A 1 204 ? 17.812 -3.002 -18.861 1.00 83.81 204 ARG A CA 1
ATOM 1704 C C . ARG A 1 204 ? 17.348 -4.412 -18.506 1.00 83.81 204 ARG A C 1
ATOM 1706 O O . ARG A 1 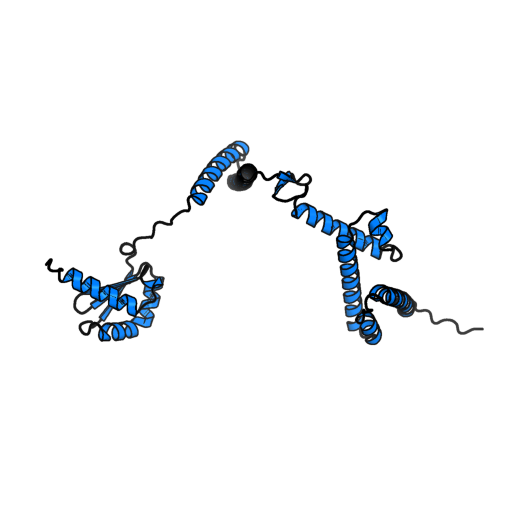204 ? 17.151 -5.231 -19.401 1.00 83.81 204 ARG A O 1
ATOM 1713 N N . ASP A 1 205 ? 17.159 -4.691 -17.221 1.00 79.00 205 ASP A N 1
ATOM 1714 C CA . ASP A 1 205 ? 16.764 -6.018 -16.747 1.00 79.00 205 ASP A CA 1
ATOM 1715 C C . ASP A 1 205 ? 15.377 -6.411 -17.278 1.00 79.00 205 ASP A C 1
ATOM 1717 O O . ASP A 1 205 ? 15.157 -7.556 -17.678 1.00 79.00 205 ASP A O 1
ATOM 1721 N N . GLU A 1 206 ? 14.455 -5.450 -17.379 1.00 80.31 206 GLU A N 1
ATOM 1722 C CA . GLU A 1 206 ? 13.141 -5.671 -17.980 1.00 80.31 206 GLU A CA 1
ATOM 1723 C C . GLU A 1 206 ? 13.225 -5.936 -19.493 1.00 80.31 206 GLU A C 1
ATOM 1725 O O . GLU A 1 206 ? 12.556 -6.845 -19.990 1.00 80.31 206 GLU A O 1
ATOM 1730 N N . VAL A 1 207 ? 14.082 -5.219 -20.234 1.00 74.06 207 VAL A N 1
ATOM 1731 C CA . VAL A 1 207 ? 14.351 -5.519 -21.655 1.00 74.06 207 VAL A CA 1
ATOM 1732 C C . VAL A 1 207 ? 14.893 -6.940 -21.807 1.00 74.06 207 VAL A C 1
ATOM 1734 O O . VAL A 1 207 ? 14.374 -7.707 -22.621 1.00 74.06 207 VAL A O 1
ATOM 1737 N N . LEU A 1 208 ? 15.889 -7.325 -21.003 1.00 72.75 208 LEU A N 1
ATOM 1738 C CA . LEU A 1 208 ? 16.468 -8.672 -21.025 1.00 72.75 208 LEU A CA 1
ATOM 1739 C C . LEU A 1 208 ? 15.409 -9.742 -20.733 1.00 72.75 208 LEU A C 1
ATOM 1741 O O . LEU A 1 208 ? 15.331 -10.747 -21.442 1.00 72.75 208 LEU A O 1
ATOM 1745 N N . ARG A 1 209 ? 14.533 -9.503 -19.751 1.00 73.44 209 ARG A N 1
ATOM 1746 C CA . ARG A 1 209 ? 13.411 -10.392 -19.423 1.00 73.44 209 ARG A CA 1
ATOM 1747 C C . ARG A 1 209 ? 12.432 -10.542 -20.590 1.00 73.44 209 ARG A C 1
ATOM 1749 O O . ARG A 1 209 ? 12.023 -11.658 -20.908 1.00 73.44 209 ARG A O 1
ATOM 1756 N N . LEU A 1 210 ? 12.051 -9.442 -21.242 1.00 71.12 210 LEU A N 1
ATOM 1757 C CA . LEU A 1 210 ? 11.152 -9.464 -22.402 1.00 71.12 210 LEU A CA 1
ATOM 1758 C C . LEU A 1 210 ? 11.768 -10.213 -23.589 1.00 71.12 210 LEU A C 1
ATOM 1760 O O . LEU A 1 210 ? 11.069 -10.962 -24.276 1.00 71.12 210 LEU A O 1
ATOM 1764 N N . LEU A 1 211 ? 13.070 -10.039 -23.821 1.00 62.91 211 LEU A N 1
ATOM 1765 C CA . LEU A 1 211 ? 13.809 -10.773 -24.847 1.00 62.91 211 LEU A CA 1
ATOM 1766 C C . LEU A 1 211 ? 13.861 -12.270 -24.532 1.00 62.91 211 LEU A C 1
ATOM 1768 O O . LEU A 1 211 ? 13.567 -13.082 -25.410 1.00 62.91 211 LEU A O 1
ATOM 1772 N N . TYR A 1 212 ? 14.153 -12.632 -23.282 1.00 62.94 212 TYR A N 1
ATOM 1773 C CA . TYR A 1 212 ? 14.150 -14.018 -22.818 1.00 62.94 212 TYR A CA 1
ATOM 1774 C C . TYR A 1 212 ? 12.794 -14.697 -23.050 1.00 62.94 212 TYR A C 1
ATOM 1776 O O . TYR A 1 212 ? 12.745 -15.782 -23.627 1.00 62.94 212 TYR A O 1
ATOM 1784 N N . LEU A 1 213 ? 11.685 -14.047 -22.680 1.00 61.09 213 LEU A N 1
ATOM 1785 C CA . LEU A 1 213 ? 10.342 -14.599 -22.894 1.00 61.09 213 LEU A CA 1
ATOM 1786 C C . LEU A 1 213 ? 10.027 -14.795 -24.383 1.00 61.09 213 LEU A C 1
ATOM 1788 O O . LEU A 1 213 ? 9.533 -15.848 -24.778 1.00 61.09 213 LEU A O 1
ATOM 1792 N N . LYS A 1 214 ? 10.383 -13.825 -25.235 1.00 58.84 214 LYS A N 1
ATOM 1793 C CA . LYS A 1 214 ? 10.207 -13.954 -26.691 1.00 58.84 214 LYS A CA 1
ATOM 1794 C C . LYS A 1 214 ? 11.048 -15.083 -27.288 1.00 58.84 214 LYS A C 1
ATOM 1796 O O . LYS A 1 214 ? 10.612 -15.728 -28.242 1.00 58.84 214 LYS A O 1
ATOM 1801 N N . LEU A 1 215 ? 12.253 -15.315 -26.766 1.00 55.16 215 LEU A N 1
ATOM 1802 C CA . LEU A 1 215 ? 13.070 -16.467 -27.147 1.00 55.16 215 LEU A CA 1
ATOM 1803 C C . LEU A 1 215 ? 12.395 -17.763 -26.697 1.00 55.16 215 LEU A C 1
ATOM 1805 O O . LEU A 1 215 ? 12.214 -18.652 -27.520 1.00 55.16 215 LEU A O 1
ATOM 1809 N N . GLN A 1 216 ? 11.937 -17.851 -25.450 1.00 50.62 216 GLN A N 1
ATOM 1810 C CA . GLN A 1 216 ? 11.242 -19.026 -24.919 1.00 50.62 216 GLN A CA 1
ATOM 1811 C C . GLN A 1 216 ? 9.993 -19.402 -25.741 1.00 50.62 216 GLN A C 1
ATOM 1813 O O . GLN A 1 216 ? 9.787 -20.580 -26.047 1.00 50.62 216 GLN A O 1
ATOM 1818 N N . ASP A 1 217 ? 9.203 -18.414 -26.165 1.00 55.41 217 ASP A N 1
ATOM 1819 C CA . ASP A 1 217 ? 8.044 -18.629 -27.040 1.00 55.41 217 ASP A CA 1
ATOM 1820 C C . ASP A 1 217 ? 8.456 -19.161 -28.423 1.00 55.41 217 ASP A C 1
ATOM 1822 O O . ASP A 1 217 ? 7.830 -20.082 -28.953 1.00 55.41 217 ASP A O 1
ATOM 1826 N N . LYS A 1 218 ? 9.563 -18.660 -28.989 1.00 48.81 218 LYS A N 1
ATOM 1827 C CA . LYS A 1 218 ? 10.136 -19.196 -30.236 1.00 48.81 218 LYS A CA 1
ATOM 1828 C C . LYS A 1 218 ? 10.701 -20.611 -30.061 1.00 48.81 218 LYS A C 1
ATOM 1830 O O . LYS A 1 218 ? 10.568 -21.420 -30.976 1.00 48.81 218 LYS A O 1
ATOM 1835 N N . TYR A 1 219 ? 11.261 -20.958 -28.904 1.00 48.03 219 TYR A N 1
ATOM 1836 C CA . TYR A 1 219 ? 11.733 -22.320 -28.611 1.00 48.03 219 TYR A CA 1
ATOM 1837 C C . TYR A 1 219 ? 10.593 -23.338 -28.556 1.00 48.03 219 TYR A C 1
ATOM 1839 O O . TYR A 1 219 ? 10.724 -24.440 -29.085 1.00 48.03 219 TYR A O 1
ATOM 1847 N N . ARG A 1 220 ? 9.438 -22.961 -27.990 1.00 50.19 220 ARG A N 1
ATOM 1848 C CA . ARG A 1 220 ? 8.231 -23.808 -28.016 1.00 50.19 220 ARG A CA 1
ATOM 1849 C C . ARG A 1 220 ? 7.727 -24.084 -29.437 1.00 50.19 220 ARG A C 1
ATOM 1851 O O . ARG A 1 220 ? 7.058 -25.089 -29.643 1.00 50.19 220 ARG A O 1
ATOM 1858 N N . SER A 1 221 ? 8.083 -23.246 -30.417 1.00 54.09 221 SER A N 1
ATOM 1859 C CA . SER A 1 221 ? 7.730 -23.426 -31.835 1.00 54.09 221 SER A CA 1
ATOM 1860 C C . SER A 1 221 ? 8.654 -24.373 -32.631 1.00 54.09 221 SER A C 1
ATOM 1862 O O . SER A 1 221 ? 8.528 -24.462 -33.850 1.00 54.09 221 SER A O 1
ATOM 1864 N N . GLY A 1 222 ? 9.543 -25.127 -31.966 1.00 44.62 222 GLY A N 1
ATOM 1865 C CA . GLY A 1 222 ? 10.180 -26.320 -32.549 1.00 44.62 222 GLY A CA 1
ATOM 1866 C C . GLY A 1 222 ? 11.526 -26.116 -33.254 1.00 44.62 222 GLY A C 1
ATOM 1867 O O . GLY A 1 222 ? 11.943 -26.988 -34.014 1.00 44.62 222 GLY A O 1
ATOM 1868 N N . LYS A 1 223 ? 12.232 -25.004 -33.015 1.00 50.34 223 LYS A N 1
ATOM 1869 C CA . LYS A 1 223 ? 13.645 -24.865 -33.413 1.00 50.34 223 LYS A CA 1
ATOM 1870 C C . LYS A 1 223 ? 14.548 -24.975 -32.185 1.00 50.34 223 LYS A C 1
ATOM 1872 O O . LYS A 1 223 ? 14.361 -24.238 -31.219 1.00 50.34 223 LYS A O 1
ATOM 1877 N N . ASP A 1 224 ? 15.502 -25.899 -32.243 1.00 44.78 224 ASP A N 1
ATOM 1878 C CA . ASP A 1 224 ? 16.429 -26.199 -31.154 1.00 44.78 224 ASP A CA 1
ATOM 1879 C C . ASP A 1 224 ? 17.630 -25.246 -31.181 1.00 44.78 224 ASP A C 1
ATOM 1881 O O . ASP A 1 224 ? 18.454 -25.277 -32.097 1.00 44.78 224 ASP A O 1
ATOM 1885 N N . TYR A 1 225 ? 17.700 -24.373 -30.179 1.00 49.66 225 TYR A N 1
ATOM 1886 C CA . TYR A 1 225 ? 18.786 -23.412 -30.011 1.00 49.66 225 TYR A CA 1
ATOM 1887 C C . TYR A 1 225 ? 19.465 -23.545 -28.639 1.00 49.66 225 TYR A C 1
ATOM 1889 O O . TYR A 1 225 ? 20.179 -22.630 -28.244 1.00 49.66 225 TYR A O 1
ATOM 1897 N N . GLU A 1 226 ? 19.299 -24.662 -27.912 1.00 42.38 226 GLU A N 1
ATOM 1898 C CA . GLU A 1 226 ? 19.706 -24.868 -26.500 1.00 42.38 226 GLU A CA 1
ATOM 1899 C C . GLU A 1 226 ? 21.125 -24.359 -26.141 1.00 42.38 226 GLU A C 1
ATOM 1901 O O . GLU A 1 226 ? 21.400 -23.946 -25.013 1.00 42.38 226 GLU A O 1
ATOM 1906 N N . LYS A 1 227 ? 22.027 -24.331 -27.126 1.00 47.25 227 LYS A N 1
ATOM 1907 C CA . LYS A 1 227 ? 23.390 -23.796 -27.037 1.00 47.25 227 LYS A CA 1
ATOM 1908 C C . LYS A 1 227 ? 23.459 -22.263 -26.889 1.00 47.25 227 LYS A C 1
ATOM 1910 O O . LYS A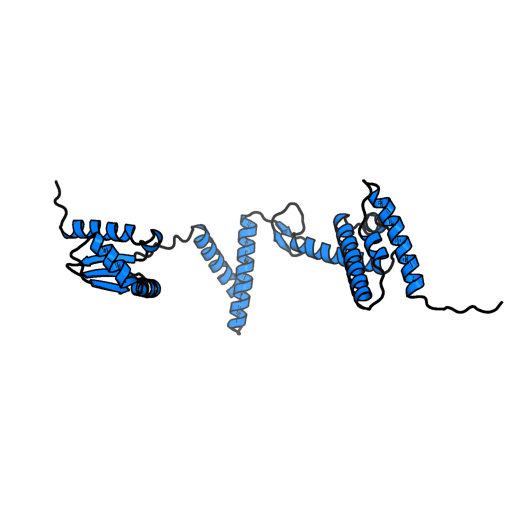 1 227 ? 24.271 -21.764 -26.128 1.00 47.25 227 LYS A O 1
ATOM 1915 N N . GLU A 1 228 ? 22.591 -21.518 -27.567 1.00 45.06 228 GLU A N 1
ATOM 1916 C CA . GLU A 1 228 ? 22.529 -20.045 -27.552 1.00 45.06 228 GLU A CA 1
ATOM 1917 C C . GLU A 1 228 ? 21.922 -19.486 -26.260 1.00 45.06 228 GLU A C 1
ATOM 1919 O O . GLU A 1 228 ? 22.270 -18.384 -25.845 1.00 45.06 228 GLU A O 1
ATOM 1924 N N . LEU A 1 229 ? 21.048 -20.256 -25.605 1.00 43.25 229 LEU A N 1
ATOM 1925 C CA . LEU A 1 229 ? 20.493 -19.922 -24.288 1.00 43.25 229 LEU A CA 1
ATOM 1926 C C . LEU A 1 229 ? 21.472 -20.232 -23.147 1.00 43.25 229 LEU A C 1
ATOM 1928 O O . LEU A 1 229 ? 21.507 -19.491 -22.168 1.00 43.25 229 LEU A O 1
ATOM 1932 N N . LYS A 1 230 ? 22.274 -21.301 -23.275 1.00 41.78 230 LYS A N 1
ATOM 1933 C CA . LYS A 1 230 ? 23.348 -21.631 -22.320 1.00 41.78 230 LYS A CA 1
ATOM 1934 C C . LYS A 1 230 ? 24.496 -20.623 -22.372 1.00 41.78 230 LYS A C 1
ATOM 1936 O O . LYS A 1 230 ? 25.007 -20.283 -21.311 1.00 41.78 230 LYS A O 1
ATOM 1941 N N . ASP A 1 231 ? 24.831 -20.110 -23.557 1.00 42.62 231 ASP A N 1
ATOM 1942 C CA . ASP A 1 231 ? 25.777 -18.996 -23.707 1.00 42.62 231 ASP A CA 1
ATOM 1943 C C . ASP A 1 231 ? 25.236 -17.743 -22.973 1.00 42.62 231 ASP A C 1
ATOM 1945 O O . ASP A 1 231 ? 25.895 -17.223 -22.086 1.00 42.62 231 ASP A O 1
ATOM 1949 N N . TYR A 1 232 ? 23.960 -17.379 -23.174 1.00 40.03 232 TYR A N 1
ATOM 1950 C CA . TYR A 1 232 ? 23.309 -16.222 -22.517 1.00 40.03 232 TYR A CA 1
ATOM 1951 C C . TYR A 1 232 ? 23.247 -16.280 -20.972 1.00 40.03 232 TYR A C 1
ATOM 1953 O O . TYR A 1 232 ? 23.100 -15.250 -20.313 1.00 40.03 232 TYR A O 1
ATOM 1961 N N . LEU A 1 233 ? 23.258 -17.481 -20.379 1.00 37.75 233 LEU A N 1
ATOM 1962 C CA . LEU A 1 233 ? 23.029 -17.698 -18.942 1.00 37.75 233 LEU A CA 1
ATOM 1963 C C . LEU A 1 233 ? 24.318 -17.819 -18.114 1.00 37.75 233 LEU A C 1
ATOM 1965 O O . LEU A 1 233 ? 24.244 -17.689 -16.893 1.00 37.75 233 LEU A O 1
ATOM 1969 N N . VAL A 1 234 ? 25.490 -18.027 -18.727 1.00 40.75 234 VAL A N 1
ATOM 1970 C CA . VAL A 1 234 ? 26.777 -18.067 -18.002 1.00 40.75 234 VAL A CA 1
ATOM 1971 C C . VAL A 1 234 ? 27.498 -16.732 -18.168 1.00 40.75 234 VAL A C 1
ATOM 1973 O O . VAL A 1 234 ? 28.591 -16.629 -18.717 1.00 40.75 234 VAL A O 1
ATOM 1976 N N . MET A 1 235 ? 26.866 -15.683 -17.649 1.00 42.94 235 MET A N 1
ATOM 1977 C CA . MET A 1 235 ? 27.508 -14.396 -17.423 1.00 42.94 235 MET A CA 1
ATOM 1978 C C . MET A 1 235 ? 28.157 -14.458 -16.050 1.00 42.94 235 MET A C 1
ATOM 1980 O O . MET A 1 235 ? 27.480 -14.327 -15.032 1.00 42.94 235 MET A O 1
ATOM 1984 N N . ASP A 1 236 ? 29.460 -14.704 -16.022 1.00 40.72 236 ASP A N 1
ATOM 1985 C CA . ASP A 1 236 ? 30.293 -14.271 -14.914 1.00 40.72 236 ASP A CA 1
ATOM 1986 C C . ASP A 1 236 ? 31.707 -14.036 -15.412 1.00 40.72 236 ASP A C 1
ATOM 1988 O O . ASP A 1 236 ? 32.371 -14.951 -15.905 1.00 40.72 236 ASP A O 1
ATOM 1992 N N . ILE A 1 237 ? 32.206 -12.816 -15.265 1.00 41.47 237 ILE A N 1
ATOM 1993 C CA . ILE A 1 237 ? 33.647 -12.680 -15.177 1.0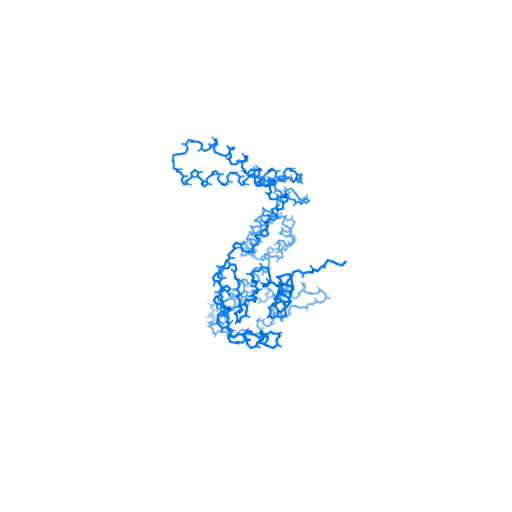0 41.47 237 ILE A CA 1
ATOM 1994 C C . ILE A 1 237 ? 33.971 -11.687 -14.061 1.00 41.47 237 ILE A C 1
ATOM 1996 O O . ILE A 1 237 ? 33.249 -10.742 -13.802 1.00 41.47 237 ILE A O 1
ATOM 2000 N N . LYS A 1 238 ? 35.037 -11.935 -13.315 1.00 38.19 238 LYS A N 1
ATOM 2001 C CA . LYS A 1 238 ? 35.101 -11.593 -11.890 1.00 38.19 238 LYS A CA 1
ATOM 2002 C C . LYS A 1 238 ? 35.839 -10.273 -11.542 1.00 38.19 238 LYS A C 1
ATOM 2004 O O . LYS A 1 238 ? 36.720 -10.313 -10.697 1.00 38.19 238 LYS A O 1
ATOM 2009 N N . SER A 1 239 ? 35.674 -9.083 -12.139 1.00 56.03 239 SER A N 1
ATOM 2010 C CA . SER A 1 239 ? 34.476 -8.331 -12.581 1.00 56.03 239 SER A CA 1
ATOM 2011 C C . SER A 1 239 ? 34.465 -7.753 -14.019 1.00 56.03 239 SER A C 1
ATOM 2013 O O . SER A 1 239 ? 33.569 -6.998 -14.367 1.00 56.03 239 SER A O 1
ATOM 2015 N N . PRO A 1 240 ? 35.443 -7.976 -14.888 1.00 35.69 240 PRO A N 1
ATOM 2016 C CA . PRO A 1 240 ? 35.331 -8.724 -16.131 1.00 35.69 240 PRO A CA 1
ATOM 2017 C C . PRO A 1 240 ? 33.915 -9.134 -16.676 1.00 35.69 240 PRO A C 1
ATOM 2019 O O . PRO A 1 240 ? 33.809 -9.409 -17.867 1.00 35.69 240 PRO A O 1
ATOM 2022 N N . TYR A 1 241 ? 32.836 -9.168 -15.885 1.00 35.19 241 TYR A N 1
ATOM 2023 C CA . TYR A 1 241 ? 31.424 -9.458 -16.196 1.00 35.19 241 TYR A CA 1
ATOM 2024 C C . TYR A 1 241 ? 30.929 -8.594 -17.360 1.00 35.19 241 TYR A C 1
ATOM 2026 O O . TYR A 1 241 ? 30.235 -9.051 -18.266 1.00 35.19 241 TYR A O 1
ATOM 2034 N N . ASP A 1 242 ? 31.418 -7.356 -17.363 1.00 39.34 242 ASP A N 1
ATOM 2035 C CA . ASP A 1 242 ? 31.178 -6.291 -18.327 1.00 39.34 242 ASP A CA 1
ATOM 2036 C C . ASP A 1 242 ? 31.885 -6.460 -19.690 1.00 39.34 242 ASP A C 1
ATOM 2038 O O . ASP A 1 242 ? 31.556 -5.749 -20.641 1.00 39.34 242 ASP A O 1
ATOM 2042 N N . LEU A 1 243 ? 32.829 -7.395 -19.856 1.00 35.00 243 LEU A N 1
ATOM 2043 C CA . LEU A 1 243 ? 33.498 -7.626 -21.151 1.00 35.00 243 LEU A CA 1
ATOM 2044 C C . LEU A 1 243 ? 32.861 -8.782 -21.955 1.00 35.00 243 LEU A C 1
ATOM 2046 O O . LEU A 1 243 ? 32.887 -8.757 -23.185 1.00 35.00 243 LEU A O 1
ATOM 2050 N N . VAL A 1 244 ? 32.236 -9.762 -21.287 1.00 36.97 244 VAL A N 1
ATOM 2051 C CA . VAL A 1 244 ? 31.577 -10.927 -21.925 1.00 36.97 244 VAL A CA 1
ATOM 2052 C C . VAL A 1 244 ? 30.107 -10.682 -22.262 1.00 36.97 244 VAL A C 1
ATOM 2054 O O . VAL A 1 244 ? 29.713 -11.001 -23.383 1.00 36.97 244 VAL A O 1
ATOM 2057 N N . LEU A 1 245 ? 29.347 -9.968 -21.419 1.00 40.62 245 LEU A N 1
ATOM 2058 C CA . LEU A 1 245 ? 28.020 -9.416 -21.770 1.00 40.62 245 LEU A CA 1
ATOM 2059 C C . LEU A 1 245 ? 28.046 -8.610 -23.089 1.00 40.62 245 LEU A C 1
ATOM 2061 O O . LEU A 1 245 ? 27.106 -8.624 -23.885 1.00 40.62 245 LEU A O 1
ATOM 2065 N N . ASN A 1 246 ? 29.182 -7.957 -23.354 1.00 41.78 246 ASN A N 1
ATOM 2066 C CA . ASN A 1 246 ? 29.474 -7.142 -24.535 1.00 41.78 246 ASN A CA 1
ATOM 2067 C C . ASN A 1 246 ? 29.837 -7.936 -25.812 1.00 41.78 246 ASN A C 1
ATOM 2069 O O . ASN A 1 246 ? 29.717 -7.414 -26.924 1.00 41.78 246 ASN A O 1
ATOM 2073 N N . LEU A 1 247 ? 30.283 -9.190 -25.695 1.00 40.44 247 LEU A N 1
ATOM 2074 C CA . LEU A 1 247 ? 30.562 -10.078 -26.836 1.00 40.44 247 LEU A CA 1
ATOM 2075 C C . LEU A 1 247 ? 29.356 -10.959 -27.186 1.00 40.44 247 LEU A C 1
ATOM 2077 O O . LEU A 1 247 ? 29.180 -11.335 -28.349 1.00 40.44 247 LEU A O 1
ATOM 2081 N N . GLU A 1 248 ? 28.491 -11.236 -26.215 1.00 39.88 248 GLU A N 1
ATOM 2082 C CA . GLU A 1 248 ? 27.286 -12.040 -26.409 1.00 39.88 248 GLU A CA 1
ATOM 2083 C C . GLU A 1 248 ? 26.137 -11.244 -27.031 1.00 39.88 248 GLU A C 1
ATOM 2085 O O . GLU A 1 248 ? 25.536 -11.717 -27.997 1.00 39.88 248 GLU A O 1
ATOM 2090 N N . GLY A 1 249 ? 25.939 -9.977 -26.645 1.00 44.38 249 GLY A N 1
ATOM 2091 C CA . GLY A 1 249 ? 25.019 -9.067 -27.345 1.00 44.38 249 GLY A CA 1
ATOM 2092 C C . GLY A 1 249 ? 25.332 -8.904 -28.846 1.00 44.38 249 GLY A C 1
ATOM 2093 O O . GLY A 1 249 ? 24.422 -8.840 -29.671 1.00 44.38 249 GLY A O 1
ATOM 2094 N N . LYS A 1 250 ? 26.614 -8.947 -29.245 1.00 46.81 250 LYS A N 1
ATOM 2095 C CA . LYS A 1 250 ? 27.049 -8.836 -30.656 1.00 46.81 250 LYS A CA 1
ATOM 2096 C C . LYS A 1 250 ? 26.857 -10.115 -31.487 1.00 46.81 250 LYS A C 1
ATOM 2098 O O . LYS A 1 250 ? 26.640 -10.025 -32.694 1.00 46.81 250 LYS A O 1
ATOM 2103 N N . LYS A 1 251 ? 26.906 -11.309 -30.884 1.00 44.75 251 LYS A N 1
ATOM 2104 C CA . LYS A 1 251 ? 26.622 -12.591 -31.574 1.00 44.75 251 LYS A CA 1
ATOM 2105 C C . LYS A 1 251 ? 25.126 -12.833 -31.776 1.00 44.75 251 LYS A C 1
ATOM 2107 O O . LYS A 1 251 ? 24.736 -13.531 -32.710 1.00 44.75 251 LYS A O 1
ATOM 2112 N N . ILE A 1 252 ? 24.305 -12.241 -30.920 1.00 44.78 252 ILE A N 1
ATOM 2113 C CA . ILE A 1 252 ? 22.850 -12.408 -30.916 1.00 44.78 252 ILE A CA 1
ATOM 2114 C C . ILE A 1 252 ? 22.201 -11.527 -31.976 1.00 44.78 252 ILE A C 1
ATOM 2116 O O . ILE A 1 252 ? 21.329 -11.998 -32.698 1.00 44.78 252 ILE A O 1
ATOM 2120 N N . ILE A 1 253 ? 22.751 -10.333 -32.196 1.00 43.59 253 ILE A N 1
ATOM 2121 C CA . ILE A 1 253 ? 22.484 -9.498 -33.374 1.00 43.59 253 ILE A CA 1
ATOM 2122 C C . ILE A 1 253 ? 22.807 -10.258 -34.684 1.00 43.59 253 ILE A C 1
ATOM 2124 O O . ILE A 1 253 ? 21.950 -10.357 -35.556 1.00 43.59 253 ILE A O 1
ATOM 2128 N N . LYS A 1 254 ? 23.963 -10.933 -34.789 1.00 49.00 254 LYS A N 1
ATOM 2129 C CA . LYS A 1 254 ? 24.383 -11.646 -36.020 1.00 49.00 254 LYS A CA 1
ATOM 2130 C C . LYS A 1 254 ? 23.575 -12.919 -36.343 1.00 49.00 254 LYS A C 1
ATOM 2132 O O . LYS A 1 254 ? 23.432 -13.302 -37.501 1.00 49.00 254 LYS A O 1
ATOM 2137 N N . ARG A 1 255 ? 23.033 -13.598 -35.328 1.00 46.09 255 ARG A N 1
ATOM 2138 C CA . ARG A 1 255 ? 22.187 -14.801 -35.490 1.00 46.09 255 ARG A CA 1
ATOM 2139 C C . ARG A 1 255 ? 20.733 -14.466 -35.809 1.00 46.09 255 ARG A C 1
ATOM 2141 O O . ARG A 1 255 ? 20.113 -15.179 -36.596 1.00 46.09 255 ARG A O 1
ATOM 2148 N N . LEU A 1 256 ? 20.205 -13.370 -35.261 1.00 43.44 256 LEU A N 1
ATOM 2149 C CA . LEU A 1 256 ? 18.895 -12.834 -35.643 1.00 43.44 256 LEU A CA 1
ATOM 2150 C C . LEU A 1 256 ? 18.873 -12.434 -37.134 1.00 43.44 256 LEU A C 1
ATOM 2152 O O . LEU A 1 256 ? 17.893 -12.715 -37.818 1.00 43.44 256 LEU A O 1
ATOM 2156 N N . GLU A 1 257 ? 19.975 -11.909 -37.672 1.00 47.62 257 GLU A N 1
ATOM 2157 C CA . GLU A 1 257 ? 20.136 -11.603 -39.106 1.00 47.62 257 GLU A CA 1
ATOM 2158 C C . GLU A 1 257 ? 20.134 -12.856 -40.007 1.00 47.62 257 GLU A C 1
ATOM 2160 O O . GLU A 1 257 ? 19.555 -12.833 -41.088 1.00 47.62 257 GLU A O 1
ATOM 2165 N N . THR A 1 258 ? 20.704 -13.985 -39.563 1.00 49.12 258 THR A N 1
ATOM 2166 C CA . THR A 1 258 ? 20.740 -15.236 -40.361 1.00 49.12 258 THR A CA 1
ATOM 2167 C C . THR A 1 258 ? 19.425 -16.026 -40.299 1.00 49.12 258 THR A C 1
ATOM 2169 O O . THR A 1 258 ? 19.106 -16.803 -41.195 1.00 49.12 258 THR A O 1
ATOM 2172 N N . LEU A 1 259 ? 18.664 -15.873 -39.213 1.00 40.25 259 LEU A N 1
ATOM 2173 C CA . LEU A 1 259 ? 17.452 -16.655 -38.946 1.00 40.25 259 LEU A CA 1
ATOM 2174 C C . LEU A 1 259 ? 16.164 -15.974 -39.414 1.00 40.25 259 LEU A C 1
ATOM 2176 O O . LEU A 1 259 ? 15.172 -16.669 -39.646 1.00 40.25 259 LEU A O 1
ATOM 2180 N N . PHE A 1 260 ? 16.179 -14.647 -39.555 1.00 43.84 260 PHE A N 1
ATOM 2181 C CA . PHE A 1 260 ? 15.079 -13.855 -40.112 1.00 43.84 260 PHE A CA 1
ATOM 2182 C C . PHE A 1 260 ? 15.403 -13.268 -41.502 1.00 43.84 260 PHE A C 1
ATOM 2184 O O . PHE A 1 260 ? 14.503 -12.735 -42.142 1.00 43.84 260 PHE A O 1
ATOM 2191 N N . GLY A 1 261 ? 16.641 -13.418 -41.998 1.00 45.28 261 GLY A N 1
ATOM 2192 C CA . GLY A 1 261 ? 17.061 -13.092 -43.366 1.00 45.28 261 GLY A CA 1
ATOM 2193 C C . GLY A 1 261 ? 17.201 -14.343 -44.235 1.00 45.28 261 GLY A C 1
ATOM 2194 O O . GLY A 1 261 ? 18.276 -14.930 -44.335 1.00 45.28 261 GLY A O 1
ATOM 2195 N N . GLY A 1 262 ? 16.106 -14.777 -44.856 1.00 43.16 262 GLY A N 1
ATOM 2196 C CA . GLY A 1 262 ? 16.153 -15.780 -45.911 1.00 43.16 262 GLY A CA 1
ATOM 2197 C C . GLY A 1 262 ? 16.288 -15.120 -47.276 1.00 43.16 262 GLY A C 1
ATOM 2198 O O . GLY A 1 262 ? 15.290 -14.622 -47.765 1.00 43.16 262 GLY A O 1
ATOM 2199 N N . GLU A 1 263 ? 17.464 -15.218 -47.898 1.00 42.12 263 GLU A N 1
ATOM 2200 C CA . GLU A 1 263 ? 17.612 -15.493 -49.335 1.00 42.12 263 GLU A CA 1
ATOM 2201 C C . GLU A 1 263 ? 18.859 -16.367 -49.539 1.00 42.12 263 GLU A C 1
ATOM 2203 O O . GLU A 1 263 ? 19.999 -15.910 -49.528 1.00 42.12 263 GLU A O 1
ATOM 2208 N N . ARG A 1 264 ? 18.641 -17.676 -49.724 1.00 48.22 264 ARG A N 1
ATOM 2209 C CA . ARG A 1 264 ? 19.531 -18.463 -50.580 1.00 48.22 264 ARG A CA 1
ATOM 2210 C C . ARG A 1 264 ? 19.109 -18.170 -52.013 1.00 48.22 264 ARG A C 1
ATOM 2212 O O . ARG A 1 264 ? 18.172 -18.794 -52.488 1.00 48.22 264 ARG A O 1
ATOM 2219 N N . ASN A 1 265 ? 19.804 -17.251 -52.656 1.00 43.00 265 ASN A N 1
ATOM 2220 C CA . ASN A 1 265 ? 20.078 -17.208 -54.089 1.00 43.00 265 ASN A CA 1
ATOM 2221 C C . ASN A 1 265 ? 21.408 -16.458 -54.149 1.00 43.00 265 ASN A C 1
ATOM 2223 O O . ASN A 1 265 ? 21.479 -15.317 -53.732 1.00 43.00 265 ASN A O 1
ATOM 2227 N N . GLU A 1 266 ? 22.523 -17.144 -54.357 1.00 37.84 266 GLU A N 1
ATOM 2228 C CA . GLU A 1 266 ? 23.138 -17.161 -55.679 1.00 37.84 266 GLU A CA 1
ATOM 2229 C C . GLU A 1 266 ? 23.825 -18.514 -55.925 1.00 37.84 266 GLU A C 1
ATOM 2231 O O . GLU A 1 266 ? 24.913 -18.809 -55.434 1.00 37.84 266 GLU A O 1
ATOM 2236 N N . LYS A 1 267 ? 23.182 -19.352 -56.742 1.00 37.91 267 LYS A N 1
ATOM 2237 C CA . LYS A 1 267 ? 23.915 -20.024 -57.815 1.00 37.91 267 LYS A CA 1
ATOM 2238 C C . LYS A 1 267 ? 23.825 -19.102 -59.027 1.00 37.91 267 LYS A C 1
ATOM 2240 O O . LYS A 1 267 ? 22.707 -18.846 -59.465 1.00 37.91 267 LYS A O 1
ATOM 2245 N N . ASN A 1 268 ? 24.980 -18.645 -59.510 1.00 34.06 268 ASN A N 1
ATOM 2246 C CA . ASN A 1 268 ? 25.341 -18.313 -60.899 1.00 34.06 268 ASN A CA 1
ATOM 2247 C C . ASN A 1 268 ? 26.304 -17.117 -60.942 1.00 34.06 268 ASN A C 1
ATOM 2249 O O . ASN A 1 268 ? 25.885 -16.000 -61.226 1.00 34.06 268 ASN A O 1
ATOM 2253 N N . THR A 1 269 ? 27.593 -17.342 -60.692 1.00 35.31 269 THR A N 1
ATOM 2254 C CA . THR A 1 269 ? 28.687 -17.210 -61.680 1.00 35.31 269 THR A CA 1
ATOM 2255 C C . THR A 1 269 ? 30.015 -17.605 -61.052 1.00 35.31 269 THR A C 1
ATOM 2257 O O . THR A 1 269 ? 30.197 -17.354 -59.842 1.00 35.31 269 THR A O 1
#

Sequence (269 aa):
MKFKSLVDIVRENSSDIWSFLVPKEFLSETCLVIDKETAIIYTKDQIYANELSFFKDEYLDAIQKKAKEVKSIKIIVNPKRFKEEKVVIRKSEKKFESVLNEKKKEAEKIFSNIQDIDEKKYLVSCLALKLVKEYYSKENKEKKCENCGDYFKGPDKICIICRNIKRKKDVQDIIKYMLDDPYLRKEYFLKILSYDELTYDLARDEVLRLLYLKLQDKYRSGKDYEKELKDYLVMDIKSPYDLVLNLEGKKIIKRLETLFGGERNEKNT

Radius of gyration: 37.48 Å; Cα contacts (8 Å, |Δi|>4): 209; chains: 1; bounding box: 65×60×124 Å

Solvent-accessible surface area (backbone atoms only — not comparable to full-atom values): 15624 Å² total; per-residue (Å²): 134,84,81,74,51,74,68,56,55,50,51,53,54,25,47,53,56,42,62,75,74,43,62,78,80,48,58,71,46,37,49,50,44,71,56,84,42,34,37,37,35,36,16,47,41,69,67,60,43,52,58,53,58,76,46,43,67,62,49,46,57,59,45,30,77,78,40,73,63,43,78,45,78,45,78,44,73,43,44,89,78,41,77,75,74,73,78,76,72,49,76,67,54,58,55,48,52,53,49,41,56,54,30,33,57,56,27,45,63,75,48,58,85,52,78,54,65,66,62,36,53,48,52,25,51,55,46,12,54,50,49,42,51,53,52,53,32,54,76,68,69,39,46,60,14,77,82,81,62,50,71,43,84,74,94,63,64,57,39,71,67,61,49,50,54,47,50,54,49,53,21,51,53,49,37,49,48,47,71,76,41,74,82,70,48,72,62,46,47,43,70,72,70,61,44,55,70,69,50,49,51,56,18,52,53,50,49,52,51,55,51,51,52,56,48,52,57,52,45,76,72,74,55,90,53,74,66,64,57,52,59,72,68,66,79,76,33,102,71,60,36,72,60,52,60,61,54,50,59,58,53,51,56,57,47,51,51,63,74,74,50,88,75,96,76,83,90,86,132

Foldseek 3Di:
DDDDDPQRVQQVLQLVLVPVVDPPVCSLFWGWGDDQQEIEIEGLDPVVLVVCVVCQVVSQVSVCVRVVRHDGYDYHYDNVVRPPPPPPCDPVNVVLVVLLVVLLVVLCVVLVPPPDPVVSVVSSNVRSVQVSQVVVLVVVVFDAAPPPRDTDDDDDNHDPVVVVVVLVVLLVVLLVVCVVDVVDDPCCCCPVVVDDPVSNVSSVVVNVVVVVVVVVVVVVVPDDPVVLVVLVPPQDDPPCSVVSVVVSVVVVVVVCCVVVDDDPDDDDD

Nearest PDB structures (foldseek):
  8a3v-assembly1_C  TM=5.121E-01  e=2.360E-03  Vibrio cholerae
  2aya-assembly1_A  TM=4.711E-01  e=9.482E-01  Escherichia coli
  6voh-assembly1_a  TM=2.093E-01  e=2.527E+00  Spinacia oleracea

Organism: NCBI:txid187101

Mean predicted aligned error: 19.89 Å

pLDDT: mean 72.97, std 20.14, range [27.91, 94.31]

Secondary structure (DSSP, 8-state):
-----HHHHHHHHHHHHHHHHS-GGGTTTEEEEEETTEEEEEESSHHHHHHHHHTHHHHHHHHHTT-TT--EEEEEE-GGGS--------HHHHHHHHHHHHHHHHHHHHTTT---HHHHHHHHHHHHHHHHHHHHHHHTTPEEPTTT--EE-SSSSS-HHHHHHHHHHHHHHHHHHHHH-TT--HHIIIIIS---HHHHHHHHHHHHHHHHHHHHHHHHTT---HHHHHHHH----TTTHHHHHHHHHHHHHHHHHHHH---------